Protein AF-A0A060Z1J8-F1 (afdb_monomer_lite)

Radius of gyration: 33.24 Å; chains: 1; bounding box: 75×42×92 Å

Foldseek 3Di:
DQLVVQLVVLCVVCVFFVLLSCLQQVDPDDCDRVLNVLQVVLVVVLVVVLVVVVVVLVVPDCPDPQLVVLCVVCVVVLVVQVVVPDPDDDPPPDPPPVPPPPCSCVDPSCVVVSVVSSVVVVVVVCVPPSVVSCCVRNPVVSVVVSVVVSVVVVVVDPPCNRRDTDPVVVVVVVVVVVVVVVVVVVVVVVVVD

Sequence (193 aa):
MVQAEFRNVCEACFKSYPQLRSMALSHNKIPQSKIDEIQTKQETKVEKRIKEYINMERLVYTQDSIFIKGLKDHKAQFKEAIEEERFYDPEEIEDITATFNSTTFDSRKLTPDKLGVYYEIVYQRLADYVPMLILQFMLKESAKMLCIQIMDERDGADVVKLLSEDSMEGRRRAGLHQRLDRLKKAQEKLSEF

InterPro domains:
  IPR000375 Dynamin stalk domain [PF01031] (2-73)
  IPR003130 Dynamin GTPase effector [PF02212] (115-193)
  IPR003130 Dynamin GTPase effector [SM00302] (102-193)
  IPR020850 GTPase effector domain [PS51388] (108-193)

Structure (mmCIF, N/CA/C/O backbone):
data_AF-A0A060Z1J8-F1
#
_entry.id   AF-A0A060Z1J8-F1
#
loop_
_atom_site.group_PDB
_atom_site.id
_atom_site.type_symbol
_atom_site.label_atom_id
_atom_site.label_alt_id
_atom_site.label_comp_id
_atom_site.label_asym_id
_atom_site.label_entity_id
_atom_site.label_seq_id
_atom_site.pdbx_PDB_ins_code
_atom_site.Cartn_x
_atom_site.Cartn_y
_atom_site.Cartn_z
_atom_site.occupancy
_atom_site.B_iso_or_equiv
_atom_site.auth_seq_id
_atom_site.auth_comp_id
_atom_site.auth_asym_id
_atom_site.auth_atom_id
_atom_site.pdbx_PDB_model_num
ATOM 1 N N . MET A 1 1 ? 7.267 3.147 7.280 1.00 66.88 1 MET A N 1
ATOM 2 C CA . MET A 1 1 ? 6.240 4.215 7.197 1.00 66.88 1 MET A CA 1
ATOM 3 C C . MET A 1 1 ? 4.823 3.646 7.214 1.00 66.88 1 MET A C 1
ATOM 5 O O . MET A 1 1 ? 4.151 3.851 8.208 1.00 66.88 1 MET A O 1
ATOM 9 N N . VAL A 1 2 ? 4.378 2.871 6.214 1.00 81.06 2 VAL A N 1
ATOM 10 C CA . VAL A 1 2 ? 2.974 2.384 6.141 1.00 81.06 2 VAL A CA 1
ATOM 11 C C . VAL A 1 2 ? 2.577 1.465 7.305 1.00 81.06 2 VAL A C 1
ATOM 13 O O . VAL A 1 2 ? 1.514 1.626 7.894 1.00 81.06 2 VAL A O 1
ATOM 16 N N . GLN A 1 3 ? 3.455 0.540 7.691 1.00 82.81 3 GLN A N 1
ATOM 17 C CA . GLN A 1 3 ? 3.237 -0.362 8.828 1.00 82.81 3 GLN A CA 1
ATOM 18 C C . GLN A 1 3 ? 3.039 0.391 10.156 1.00 82.81 3 GLN A C 1
ATOM 20 O O . GLN A 1 3 ? 2.194 0.010 10.961 1.00 82.81 3 GLN A O 1
ATOM 25 N N . ALA A 1 4 ? 3.801 1.468 10.376 1.00 85.81 4 ALA A N 1
ATOM 26 C CA . ALA A 1 4 ? 3.673 2.303 11.568 1.00 85.81 4 ALA A CA 1
ATOM 27 C C . ALA A 1 4 ? 2.327 3.037 11.575 1.00 85.81 4 ALA A C 1
ATOM 29 O O . ALA A 1 4 ? 1.644 3.028 12.591 1.00 85.81 4 ALA A O 1
ATOM 30 N N . GLU A 1 5 ? 1.893 3.571 10.430 1.00 88.25 5 GLU A N 1
ATOM 31 C CA . GLU A 1 5 ? 0.575 4.206 10.319 1.00 88.25 5 GLU A CA 1
ATOM 32 C C . GLU A 1 5 ? -0.569 3.225 10.577 1.00 88.25 5 GLU A C 1
ATOM 34 O O . GLU A 1 5 ? -1.512 3.546 11.296 1.00 88.25 5 GLU A O 1
ATOM 39 N N . PHE A 1 6 ? -0.479 1.995 10.068 1.00 86.00 6 PHE A N 1
ATOM 40 C CA . PHE A 1 6 ? -1.496 0.979 10.349 1.00 86.00 6 PHE A CA 1
ATOM 41 C C . PHE A 1 6 ? -1.557 0.640 11.840 1.00 86.00 6 PHE A C 1
ATOM 43 O O . PHE A 1 6 ? -2.651 0.504 12.388 1.00 86.00 6 PHE A O 1
ATOM 50 N N . ARG A 1 7 ? -0.402 0.564 12.513 1.00 86.69 7 ARG A N 1
ATOM 51 C CA . ARG A 1 7 ? -0.338 0.383 13.969 1.00 86.69 7 ARG A CA 1
ATOM 52 C C . ARG A 1 7 ? -0.955 1.570 14.706 1.00 86.69 7 ARG A C 1
ATOM 54 O O . ARG A 1 7 ? -1.831 1.348 15.534 1.00 86.69 7 ARG A O 1
ATOM 61 N N . ASN A 1 8 ? -0.589 2.800 14.346 1.00 88.56 8 ASN A N 1
ATOM 62 C CA . ASN A 1 8 ? -1.124 4.024 14.949 1.00 88.56 8 ASN A CA 1
ATOM 63 C C . ASN A 1 8 ? -2.655 4.088 14.843 1.00 88.56 8 ASN A C 1
ATOM 65 O O . ASN A 1 8 ? -3.341 4.362 15.828 1.00 88.56 8 ASN A O 1
ATOM 69 N N . VAL A 1 9 ? -3.204 3.792 13.660 1.00 87.38 9 VAL A N 1
ATOM 70 C CA . VAL A 1 9 ? -4.656 3.765 13.436 1.00 87.38 9 VAL A CA 1
ATOM 71 C C . VAL A 1 9 ? -5.314 2.681 14.289 1.00 87.38 9 VAL A C 1
ATOM 73 O O . VAL A 1 9 ? -6.306 2.954 14.960 1.00 87.38 9 VAL A O 1
ATOM 76 N N . CYS A 1 10 ? -4.748 1.473 14.336 1.00 82.62 10 CYS A N 1
ATOM 77 C CA . CYS A 1 10 ? -5.281 0.395 15.171 1.00 82.62 10 CYS A CA 1
ATOM 78 C C . CYS A 1 10 ? -5.246 0.746 16.669 1.00 82.62 10 CYS A C 1
ATOM 80 O O . CYS A 1 10 ? -6.209 0.481 17.390 1.00 82.62 10 CYS A O 1
ATOM 82 N N . GLU A 1 11 ? -4.170 1.371 17.147 1.00 84.81 11 GLU A N 1
ATOM 83 C CA . GLU A 1 11 ? -4.046 1.826 18.535 1.00 84.81 11 GLU A CA 1
ATOM 84 C C . GLU A 1 11 ? -5.075 2.903 18.885 1.00 84.81 11 GLU A C 1
ATOM 86 O O . GLU A 1 11 ? -5.690 2.842 19.953 1.00 84.81 11 GLU A O 1
ATOM 91 N N . ALA A 1 12 ? -5.301 3.856 17.979 1.00 87.25 12 ALA A N 1
ATOM 92 C CA . ALA A 1 12 ? -6.293 4.908 18.155 1.00 87.25 12 ALA A CA 1
ATOM 93 C C . ALA A 1 12 ? -7.727 4.352 18.145 1.00 87.25 12 ALA A C 1
ATOM 95 O O . ALA A 1 12 ? -8.523 4.690 19.024 1.00 87.25 12 ALA A O 1
ATOM 96 N N . CYS A 1 13 ? -8.053 3.471 17.193 1.00 84.50 13 CYS A N 1
ATOM 97 C CA . CYS A 1 13 ? -9.392 2.898 17.042 1.00 84.50 13 CYS A CA 1
ATOM 98 C C . CYS A 1 13 ? -9.772 1.957 18.192 1.00 84.50 13 CYS A C 1
ATOM 100 O O . CYS A 1 13 ? -10.922 1.957 18.630 1.00 84.50 13 CYS A O 1
ATOM 102 N N . PHE A 1 14 ? -8.822 1.174 18.710 1.00 84.50 14 PHE A N 1
ATOM 103 C CA . PHE A 1 14 ? -9.089 0.151 19.728 1.00 84.50 14 PHE A CA 1
ATOM 104 C C . PHE A 1 14 ? -8.574 0.524 21.122 1.00 84.50 14 PHE A C 1
ATOM 106 O O . PHE A 1 14 ? -8.401 -0.344 21.977 1.00 84.50 14 PHE A O 1
ATOM 113 N N . LYS A 1 15 ? -8.365 1.820 21.393 1.00 84.38 15 LYS A N 1
ATOM 114 C CA . LYS A 1 15 ? -7.849 2.316 22.679 1.00 84.38 15 LYS A CA 1
ATOM 115 C C . LYS A 1 15 ? -8.630 1.791 23.891 1.00 84.38 15 LYS A C 1
ATOM 117 O O . LYS A 1 15 ? -8.018 1.420 24.888 1.00 84.38 15 LYS A O 1
ATOM 122 N N . SER A 1 16 ? -9.958 1.756 23.797 1.00 85.44 16 SER A N 1
ATOM 123 C CA . SER A 1 16 ? -10.851 1.346 24.890 1.00 85.44 16 SER A CA 1
ATOM 124 C C . SER A 1 16 ? -11.030 -0.168 25.019 1.00 85.44 16 SER A C 1
ATOM 126 O O . SER A 1 16 ? -11.503 -0.617 26.059 1.00 85.44 16 SER A O 1
ATOM 128 N N . TYR A 1 17 ? -10.650 -0.945 23.999 1.00 86.12 17 TYR A N 1
ATOM 129 C CA . TYR A 1 17 ? -10.925 -2.382 23.894 1.00 86.12 17 TYR A CA 1
ATOM 130 C C . TYR A 1 17 ? -9.614 -3.174 23.792 1.00 86.12 17 TYR A C 1
ATOM 132 O O . TYR A 1 17 ? -9.155 -3.487 22.690 1.00 86.12 17 TYR A O 1
ATOM 140 N N . PRO A 1 18 ? -8.977 -3.512 24.928 1.00 82.88 18 PRO A N 1
ATOM 141 C CA . PRO A 1 18 ? -7.652 -4.128 24.941 1.00 82.88 18 PRO A CA 1
ATOM 142 C C . PRO A 1 18 ? -7.591 -5.494 24.245 1.00 82.88 18 PRO A C 1
ATOM 144 O O . PRO A 1 18 ? -6.559 -5.812 23.659 1.00 82.88 18 PRO A O 1
ATOM 147 N N . GLN A 1 19 ? -8.670 -6.285 24.279 1.00 80.81 19 GLN A N 1
ATOM 148 C CA . GLN A 1 19 ? -8.726 -7.602 23.626 1.00 80.81 19 GLN A CA 1
ATOM 149 C C . GLN A 1 19 ? -8.843 -7.484 22.100 1.00 80.81 19 GLN A C 1
ATOM 151 O O . GLN A 1 19 ? -8.168 -8.190 21.359 1.00 80.81 19 GLN A O 1
ATOM 156 N N . LEU A 1 20 ? -9.642 -6.534 21.612 1.00 80.31 20 LEU A N 1
ATOM 157 C CA . LEU A 1 20 ? -9.724 -6.231 20.183 1.00 80.31 20 LEU A CA 1
ATOM 158 C C . LEU A 1 20 ? -8.409 -5.638 19.661 1.00 80.31 20 LEU A C 1
ATOM 160 O O . LEU A 1 20 ? -7.937 -5.980 18.578 1.00 80.31 20 LEU A O 1
ATOM 164 N N . ARG A 1 21 ? -7.764 -4.805 20.483 1.00 81.38 21 ARG A N 1
ATOM 165 C CA . ARG A 1 21 ? -6.436 -4.270 20.199 1.00 81.38 21 ARG A CA 1
ATOM 166 C C . ARG A 1 21 ? -5.375 -5.368 20.140 1.00 81.38 21 ARG A C 1
ATOM 168 O O . ARG A 1 21 ? -4.544 -5.341 19.242 1.00 81.38 21 ARG A O 1
ATOM 175 N N . SER A 1 22 ? -5.370 -6.319 21.075 1.00 77.25 22 SER A N 1
ATOM 176 C CA . SER A 1 22 ? -4.390 -7.412 21.083 1.00 77.25 22 SER A CA 1
ATOM 177 C C . SER A 1 22 ? -4.583 -8.369 19.907 1.00 77.25 22 SER A C 1
ATOM 179 O O . SER A 1 22 ? -3.587 -8.829 19.357 1.00 77.25 22 SER A O 1
ATOM 181 N N . MET A 1 23 ? -5.826 -8.597 19.480 1.00 75.81 23 MET A N 1
ATOM 182 C CA . MET A 1 23 ? -6.152 -9.340 18.262 1.00 75.81 23 MET A CA 1
ATOM 183 C C . MET A 1 23 ? -5.581 -8.650 17.012 1.00 75.81 23 MET A C 1
ATOM 185 O O . MET A 1 23 ? -4.906 -9.282 16.206 1.00 75.81 23 MET A O 1
ATOM 189 N N . ALA A 1 24 ? -5.759 -7.331 16.891 1.00 70.75 24 ALA A N 1
ATOM 190 C CA . ALA A 1 24 ? -5.252 -6.569 15.748 1.00 70.75 24 ALA A CA 1
ATOM 191 C C . ALA A 1 24 ? -3.722 -6.349 15.763 1.00 70.75 24 ALA A C 1
ATOM 193 O O . ALA A 1 24 ? -3.097 -6.304 14.703 1.00 70.75 24 ALA A O 1
ATOM 194 N N . LEU A 1 25 ? -3.108 -6.185 16.943 1.00 70.38 25 LEU A N 1
ATOM 195 C CA . LEU A 1 25 ? -1.709 -5.748 17.085 1.00 70.38 25 LEU A CA 1
ATOM 196 C C . LEU A 1 25 ? -0.723 -6.839 17.533 1.00 70.38 25 LEU A C 1
ATOM 198 O O . LEU A 1 25 ? 0.477 -6.585 17.478 1.00 70.38 25 LEU A O 1
ATOM 202 N N . SER A 1 26 ? -1.203 -8.003 17.994 1.00 58.53 26 SER A N 1
ATOM 203 C CA . SER A 1 26 ? -0.445 -9.087 18.652 1.00 58.53 26 SER A CA 1
ATOM 204 C C . SER A 1 26 ? 0.672 -8.571 19.581 1.00 58.53 26 SER A C 1
ATOM 206 O O . SER A 1 26 ? 1.816 -8.357 19.179 1.00 58.53 26 SER A O 1
ATOM 208 N N . HIS A 1 27 ? 0.347 -8.327 20.849 1.00 44.28 27 HIS A N 1
ATOM 209 C CA . HIS A 1 27 ? 1.268 -7.709 21.808 1.00 44.28 27 HIS A CA 1
ATOM 210 C C . HIS A 1 27 ? 2.631 -8.441 21.922 1.00 44.28 27 HIS A C 1
ATOM 212 O O . HIS A 1 27 ? 2.692 -9.604 22.307 1.00 44.28 27 HIS A O 1
ATOM 218 N N . ASN A 1 28 ? 3.714 -7.699 21.650 1.00 43.69 28 ASN A N 1
ATOM 219 C CA . ASN A 1 28 ? 5.078 -7.816 22.194 1.00 43.69 28 ASN A CA 1
ATOM 220 C C . ASN A 1 28 ? 5.619 -9.230 22.494 1.00 43.69 28 ASN A C 1
ATOM 222 O O . ASN A 1 28 ? 5.690 -9.607 23.661 1.00 43.69 28 ASN A O 1
ATOM 226 N N . LYS A 1 29 ? 6.079 -9.947 21.455 1.00 41.12 29 LYS A N 1
ATOM 227 C CA . LYS A 1 29 ? 7.252 -10.874 21.433 1.00 41.12 29 LYS A CA 1
ATOM 228 C C . LYS A 1 29 ? 7.201 -11.934 20.325 1.00 41.12 29 LYS A C 1
ATOM 230 O O . LYS A 1 29 ? 8.101 -12.766 20.263 1.00 41.12 29 LYS A O 1
ATOM 235 N N . ILE A 1 30 ? 6.204 -11.915 19.443 1.00 40.00 30 ILE A N 1
ATOM 236 C CA . ILE A 1 30 ? 6.115 -12.872 18.334 1.00 40.00 30 ILE A CA 1
ATOM 237 C C . ILE A 1 30 ? 6.267 -12.106 17.012 1.00 40.00 30 ILE A C 1
ATOM 239 O O . ILE A 1 30 ? 5.593 -11.091 16.840 1.00 40.00 30 ILE A O 1
ATOM 243 N N . PRO A 1 31 ? 7.124 -12.555 16.078 1.00 41.59 31 PRO A N 1
ATOM 244 C CA . PRO A 1 31 ? 7.358 -11.907 14.779 1.00 41.59 31 PRO A CA 1
ATOM 245 C C . PRO A 1 31 ? 6.174 -12.025 13.788 1.00 41.59 31 PRO A C 1
ATOM 247 O O . PRO A 1 31 ? 6.381 -12.055 12.581 1.00 41.59 31 PRO A O 1
ATOM 250 N N . GLN A 1 32 ? 4.933 -12.138 14.272 1.00 52.25 32 GLN A N 1
ATOM 251 C CA . GLN A 1 32 ? 3.746 -12.500 13.484 1.00 52.25 32 GLN A CA 1
ATOM 252 C C . GLN A 1 32 ? 2.529 -11.647 13.873 1.00 52.25 32 GLN A C 1
ATOM 254 O O . GLN A 1 32 ? 1.450 -12.180 14.126 1.00 52.25 32 GLN A O 1
ATOM 259 N N . SER A 1 33 ? 2.670 -10.318 13.939 1.00 67.31 33 SER A N 1
ATOM 260 C CA . SER A 1 33 ? 1.456 -9.497 13.872 1.00 67.31 33 SER A CA 1
ATOM 261 C C . SER A 1 33 ? 0.888 -9.596 12.456 1.00 67.31 33 SER A C 1
ATOM 263 O O . SER A 1 33 ? 1.645 -9.648 11.485 1.00 67.31 33 SER A O 1
ATOM 265 N N . LYS A 1 34 ? -0.439 -9.622 12.307 1.00 76.44 34 LYS A N 1
ATOM 266 C CA . LYS A 1 34 ? -1.089 -9.706 10.986 1.00 76.44 34 LYS A CA 1
ATOM 267 C C . LYS A 1 34 ? -0.653 -8.595 10.044 1.00 76.44 34 LYS A C 1
ATOM 269 O O . LYS A 1 34 ? -0.495 -8.811 8.846 1.00 76.44 34 LYS A O 1
ATOM 274 N N . ILE A 1 35 ? -0.437 -7.407 10.608 1.00 83.75 35 ILE A N 1
ATOM 275 C CA . ILE A 1 35 ? 0.095 -6.257 9.884 1.00 83.75 35 ILE A CA 1
ATOM 276 C C . ILE A 1 35 ? 1.467 -6.611 9.301 1.00 83.75 35 ILE A C 1
ATOM 278 O O . ILE A 1 35 ? 1.692 -6.360 8.122 1.00 83.75 35 ILE A O 1
ATOM 282 N N . ASP A 1 36 ? 2.352 -7.233 10.081 1.00 84.75 36 ASP A N 1
ATOM 283 C CA . ASP A 1 36 ? 3.686 -7.631 9.615 1.00 84.75 36 ASP A CA 1
ATOM 284 C C . ASP A 1 36 ? 3.600 -8.743 8.571 1.00 84.75 36 ASP A C 1
ATOM 286 O O . ASP A 1 36 ? 4.241 -8.652 7.532 1.00 84.75 36 ASP A O 1
ATOM 290 N N . GLU A 1 37 ? 2.754 -9.752 8.792 1.00 86.94 37 GLU A N 1
ATOM 291 C CA . GLU A 1 37 ? 2.574 -10.854 7.845 1.00 86.94 37 GLU A CA 1
ATOM 292 C C . GLU A 1 37 ? 2.057 -10.357 6.486 1.00 86.94 37 GLU A C 1
ATOM 294 O O . GLU A 1 37 ? 2.586 -10.735 5.436 1.00 86.94 37 GLU A O 1
ATOM 299 N N . ILE A 1 38 ? 1.038 -9.491 6.494 1.00 88.94 38 ILE A N 1
ATOM 300 C CA . ILE A 1 38 ? 0.505 -8.872 5.278 1.00 88.94 38 ILE A CA 1
ATOM 301 C C . ILE A 1 38 ? 1.590 -8.039 4.599 1.00 88.94 38 ILE A C 1
ATOM 303 O O . ILE A 1 38 ? 1.781 -8.181 3.391 1.00 88.94 38 ILE A O 1
ATOM 307 N N . GLN A 1 39 ? 2.302 -7.195 5.351 1.00 89.00 39 GLN A N 1
ATOM 308 C CA . GLN A 1 39 ? 3.332 -6.323 4.788 1.00 89.00 39 GLN A CA 1
ATOM 309 C C . GLN A 1 39 ? 4.469 -7.142 4.173 1.00 89.00 39 GLN A C 1
ATOM 311 O O . GLN A 1 39 ? 4.740 -6.970 2.991 1.00 89.00 39 GLN A O 1
ATOM 316 N N . THR A 1 40 ? 5.036 -8.125 4.875 1.00 90.88 40 THR A N 1
ATOM 317 C CA . THR A 1 40 ? 6.099 -8.990 4.332 1.00 90.88 40 THR A CA 1
ATOM 318 C C . THR A 1 40 ? 5.647 -9.752 3.079 1.00 90.88 40 THR A C 1
ATOM 320 O O . THR A 1 40 ? 6.401 -9.872 2.105 1.00 90.88 40 THR A O 1
ATOM 323 N N . LYS A 1 41 ? 4.396 -10.237 3.043 1.00 92.38 41 LYS A N 1
ATOM 324 C CA . LYS A 1 41 ? 3.825 -10.872 1.842 1.00 92.38 41 LYS A CA 1
ATOM 325 C C . LYS A 1 41 ? 3.715 -9.892 0.671 1.00 92.38 41 LYS A C 1
ATOM 327 O O . LYS A 1 41 ? 4.031 -10.268 -0.461 1.00 92.38 41 LYS A O 1
ATOM 332 N N . GLN A 1 42 ? 3.274 -8.657 0.917 1.00 94.19 42 GLN A N 1
ATOM 333 C CA . GLN A 1 42 ? 3.181 -7.638 -0.130 1.00 94.19 42 GLN A CA 1
ATOM 334 C C . GLN A 1 42 ? 4.552 -7.150 -0.589 1.00 94.19 42 GLN A C 1
ATO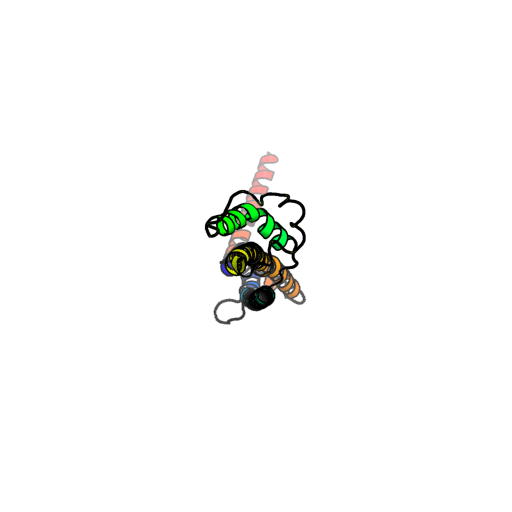M 336 O O . GLN A 1 42 ? 4.751 -7.033 -1.793 1.00 94.19 42 GLN A O 1
ATOM 341 N N . GLU A 1 43 ? 5.517 -6.970 0.310 1.00 93.62 43 GLU A N 1
ATOM 342 C CA . GLU A 1 43 ? 6.898 -6.600 -0.024 1.00 93.62 43 GLU A CA 1
ATOM 343 C C . GLU A 1 43 ? 7.516 -7.615 -0.982 1.00 93.62 43 GLU A C 1
ATOM 345 O O . GLU A 1 43 ? 7.959 -7.251 -2.069 1.00 93.62 43 GLU A O 1
ATOM 350 N N . THR A 1 44 ? 7.428 -8.903 -0.642 1.00 95.38 44 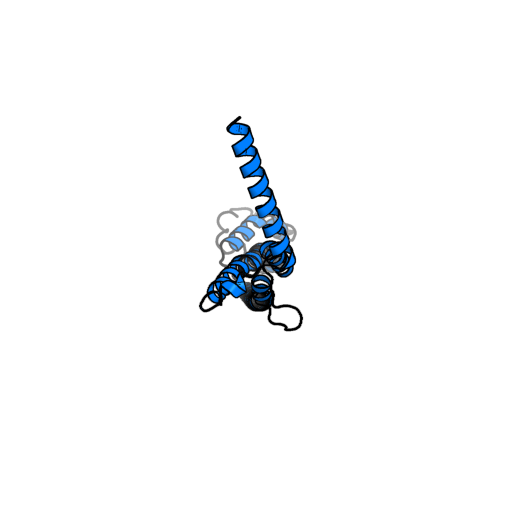THR A N 1
ATOM 351 C CA . THR A 1 44 ? 7.937 -9.993 -1.489 1.00 95.38 44 THR A CA 1
ATOM 352 C C . THR A 1 44 ? 7.268 -9.989 -2.871 1.00 95.38 44 THR A C 1
ATOM 354 O O . THR A 1 44 ? 7.908 -10.198 -3.905 1.00 95.38 44 THR A O 1
ATOM 357 N N . LYS A 1 45 ? 5.956 -9.727 -2.911 1.00 95.44 45 LYS A N 1
ATOM 358 C CA . LYS A 1 45 ? 5.156 -9.664 -4.142 1.00 95.44 45 LYS A CA 1
ATOM 359 C C . LYS A 1 45 ? 5.523 -8.452 -5.008 1.00 95.44 45 LYS A C 1
ATOM 361 O O . LYS A 1 45 ? 5.577 -8.581 -6.234 1.00 95.44 45 LYS A O 1
ATOM 366 N N . VAL A 1 46 ? 5.755 -7.296 -4.390 1.00 96.38 46 VAL A N 1
ATOM 367 C CA . VAL A 1 46 ? 6.173 -6.047 -5.042 1.00 96.38 46 VAL A CA 1
ATOM 368 C C . VAL A 1 46 ? 7.580 -6.188 -5.599 1.00 96.38 46 VAL A C 1
ATOM 370 O O . VAL A 1 46 ? 7.795 -5.928 -6.779 1.00 96.38 46 VAL A O 1
ATOM 373 N N . GLU A 1 47 ? 8.513 -6.680 -4.788 1.00 96.25 47 GLU A N 1
ATOM 374 C CA . GLU A 1 47 ? 9.900 -6.900 -5.183 1.00 96.25 47 GLU A CA 1
ATOM 375 C C . GLU A 1 47 ? 9.990 -7.835 -6.394 1.00 96.25 47 GLU A C 1
ATOM 377 O O . GLU A 1 47 ? 10.672 -7.524 -7.373 1.00 96.25 47 GLU A O 1
ATOM 382 N N . LYS A 1 48 ? 9.245 -8.949 -6.371 1.00 97.12 48 LYS A N 1
ATOM 383 C CA . LYS A 1 48 ? 9.169 -9.874 -7.506 1.00 97.12 48 LYS A CA 1
ATOM 384 C C . LYS A 1 48 ? 8.682 -9.172 -8.778 1.00 97.12 48 LYS A C 1
ATOM 386 O O . LYS A 1 48 ? 9.334 -9.295 -9.811 1.00 97.12 48 LYS A O 1
ATOM 391 N N . ARG A 1 49 ? 7.595 -8.396 -8.703 1.00 96.25 49 ARG A N 1
ATOM 392 C CA . ARG A 1 49 ? 7.051 -7.676 -9.869 1.00 96.25 49 ARG A CA 1
ATOM 393 C C . ARG A 1 49 ? 7.985 -6.597 -10.405 1.00 96.25 49 ARG A C 1
ATOM 395 O O . ARG A 1 49 ? 8.047 -6.415 -11.616 1.00 96.25 49 ARG A O 1
ATOM 402 N N . ILE A 1 50 ? 8.700 -5.886 -9.534 1.00 96.56 50 ILE A N 1
ATOM 403 C CA . ILE A 1 50 ? 9.690 -4.886 -9.956 1.00 96.56 50 ILE A CA 1
ATOM 404 C C . ILE A 1 50 ? 10.835 -5.575 -10.703 1.00 96.56 50 ILE A C 1
ATOM 406 O O . ILE A 1 50 ? 11.198 -5.141 -11.793 1.00 96.56 50 ILE A O 1
ATOM 410 N N . LYS A 1 51 ? 11.363 -6.684 -10.169 1.00 96.25 51 LYS A N 1
ATOM 411 C CA . LYS A 1 51 ? 12.417 -7.466 -10.836 1.00 96.25 51 LYS A CA 1
ATOM 412 C C . LYS A 1 51 ? 11.957 -8.006 -12.189 1.00 96.25 51 LYS A C 1
ATOM 414 O O . LYS A 1 51 ? 12.692 -7.901 -13.165 1.00 96.25 51 LYS A O 1
ATOM 419 N N . GLU A 1 52 ? 10.747 -8.556 -12.259 1.00 95.81 52 GLU A N 1
ATOM 420 C CA . GLU A 1 52 ? 10.146 -9.022 -13.513 1.00 95.81 52 GLU A CA 1
ATOM 421 C C . GLU A 1 52 ? 10.012 -7.882 -14.527 1.00 95.81 52 GLU A C 1
ATOM 423 O O . GLU A 1 52 ? 10.425 -8.042 -15.671 1.00 95.81 52 GLU A O 1
ATOM 428 N N . TYR A 1 53 ? 9.519 -6.715 -14.104 1.00 93.94 53 TYR A N 1
ATOM 429 C CA . TYR A 1 53 ? 9.372 -5.551 -14.976 1.00 93.94 53 TYR A CA 1
ATOM 430 C C . TYR A 1 53 ? 10.714 -5.048 -15.518 1.00 93.94 53 TYR A C 1
ATOM 432 O O . TYR A 1 53 ? 10.862 -4.862 -16.722 1.00 93.94 53 TYR A O 1
ATOM 440 N N . ILE A 1 54 ? 11.730 -4.925 -14.659 1.00 92.81 54 ILE A N 1
ATOM 441 C CA . ILE A 1 54 ? 13.088 -4.550 -15.081 1.00 92.81 54 ILE A CA 1
ATOM 442 C C . ILE A 1 54 ? 13.665 -5.584 -16.057 1.00 92.81 54 ILE A C 1
ATOM 444 O O . ILE A 1 54 ? 14.304 -5.218 -17.041 1.00 92.81 54 ILE A O 1
ATOM 448 N N . ASN A 1 55 ? 13.433 -6.878 -15.822 1.00 93.62 55 ASN A N 1
ATOM 449 C CA . ASN A 1 55 ? 13.870 -7.926 -16.744 1.00 93.62 55 ASN A CA 1
ATOM 450 C C . ASN A 1 55 ? 13.165 -7.836 -18.104 1.00 93.62 55 ASN A C 1
ATOM 452 O O . ASN A 1 55 ? 13.797 -8.118 -19.119 1.00 93.62 55 ASN A O 1
ATOM 456 N N . MET A 1 56 ? 11.897 -7.416 -18.143 1.00 91.38 56 MET A N 1
ATOM 457 C CA . MET A 1 56 ? 11.186 -7.171 -19.401 1.00 91.38 56 MET A CA 1
ATOM 458 C C . MET A 1 56 ? 11.755 -5.960 -20.153 1.00 91.38 56 MET A C 1
ATOM 460 O O . MET A 1 56 ? 11.992 -6.065 -21.352 1.00 91.38 56 MET A O 1
ATOM 464 N N . GLU A 1 57 ? 12.073 -4.855 -19.469 1.00 88.75 57 GLU A N 1
ATOM 465 C CA . GLU A 1 57 ? 12.687 -3.668 -20.102 1.00 88.75 57 GLU A CA 1
ATOM 466 C C . GLU A 1 57 ? 14.089 -3.954 -20.681 1.00 88.75 57 GLU A C 1
ATOM 468 O O . GLU A 1 57 ? 14.549 -3.276 -21.602 1.00 88.75 57 GLU A O 1
ATOM 473 N N . ARG A 1 58 ? 14.774 -4.999 -20.194 1.00 86.69 58 ARG A N 1
ATOM 474 C CA . ARG A 1 58 ? 16.061 -5.464 -20.746 1.00 86.69 58 ARG A CA 1
ATOM 475 C C . ARG A 1 58 ? 15.946 -6.178 -22.090 1.00 86.69 58 ARG A C 1
ATOM 477 O O . ARG A 1 58 ? 16.963 -6.323 -22.760 1.00 86.69 58 ARG A O 1
ATOM 484 N N . LEU A 1 59 ? 14.754 -6.624 -22.492 1.00 86.81 59 LEU A N 1
ATOM 485 C CA . LEU A 1 59 ? 14.552 -7.262 -23.798 1.00 86.81 59 LEU A CA 1
ATOM 486 C C . LEU A 1 59 ? 14.640 -6.268 -24.966 1.00 86.81 59 LEU A C 1
ATOM 488 O O . LEU A 1 59 ? 14.678 -6.709 -26.108 1.00 86.81 59 LEU A O 1
ATOM 492 N N . VAL A 1 60 ? 14.709 -4.961 -24.678 1.00 78.25 60 VAL A N 1
ATOM 493 C CA . VAL A 1 60 ? 14.824 -3.859 -25.644 1.00 78.25 60 VAL A CA 1
ATOM 494 C C . VAL A 1 60 ? 13.780 -3.952 -26.752 1.00 78.25 60 VAL A C 1
ATOM 496 O O . VAL A 1 60 ? 14.013 -4.490 -27.833 1.00 78.25 60 VAL A O 1
ATOM 499 N N . TYR A 1 61 ? 12.606 -3.383 -26.486 1.00 79.44 61 TYR A N 1
ATOM 500 C CA . TYR A 1 61 ? 11.514 -3.352 -27.452 1.00 79.44 61 TYR A CA 1
ATOM 501 C C . TYR A 1 61 ? 11.448 -1.994 -28.162 1.00 79.44 61 TYR A C 1
ATOM 503 O O . TYR A 1 61 ? 11.004 -1.001 -27.600 1.00 79.44 61 TYR A O 1
ATOM 511 N N . THR A 1 62 ? 11.893 -1.949 -29.418 1.00 72.31 62 THR A N 1
ATOM 512 C CA . THR A 1 62 ? 12.000 -0.713 -30.221 1.00 72.31 62 THR A CA 1
ATOM 513 C C . THR A 1 62 ? 10.798 -0.454 -31.128 1.00 72.31 62 THR A C 1
ATOM 515 O O . THR A 1 62 ? 10.755 0.550 -31.834 1.00 72.31 62 THR A O 1
ATOM 518 N N . GLN A 1 63 ? 9.812 -1.350 -31.133 1.00 74.38 63 GLN A N 1
ATOM 519 C CA . GLN A 1 63 ? 8.603 -1.211 -31.950 1.00 74.38 63 GLN A CA 1
ATOM 520 C C . GLN A 1 63 ? 7.479 -0.467 -31.222 1.00 74.38 63 GLN A C 1
ATOM 522 O O . GLN A 1 63 ? 6.388 -0.317 -31.773 1.00 74.38 63 GLN A O 1
ATOM 527 N N . ASP A 1 64 ? 7.696 -0.018 -29.982 1.00 82.56 64 ASP A N 1
ATOM 528 C CA . ASP A 1 64 ? 6.655 0.717 -29.279 1.00 82.56 64 ASP A CA 1
ATOM 529 C C . ASP A 1 64 ? 6.484 2.144 -29.821 1.00 82.56 64 ASP A C 1
ATOM 531 O O . ASP A 1 64 ? 7.416 2.820 -30.266 1.00 82.56 64 ASP A O 1
ATOM 535 N N . SER A 1 65 ? 5.239 2.613 -29.781 1.00 84.56 65 SER A N 1
ATOM 536 C CA . SER A 1 65 ? 4.868 3.932 -30.287 1.00 84.56 65 SER A CA 1
ATOM 537 C C . SER A 1 65 ? 5.512 5.078 -29.505 1.00 84.56 65 SER A C 1
ATOM 539 O O . SER A 1 65 ? 5.612 6.183 -30.033 1.00 84.56 65 SER A O 1
ATOM 541 N N . ILE A 1 66 ? 5.929 4.837 -28.258 1.00 85.81 66 ILE A N 1
ATOM 542 C CA . ILE A 1 66 ? 6.532 5.842 -27.374 1.00 85.81 66 ILE A CA 1
ATOM 543 C C . ILE A 1 66 ? 7.973 6.109 -27.814 1.00 85.81 66 ILE A C 1
ATOM 545 O O . ILE A 1 66 ? 8.367 7.260 -27.941 1.00 85.81 66 ILE A O 1
ATOM 549 N N . PHE A 1 67 ? 8.723 5.063 -28.134 1.00 84.12 67 PHE A N 1
ATOM 550 C CA . PHE A 1 67 ? 10.069 5.098 -28.672 1.00 84.12 67 PHE A CA 1
ATOM 551 C C . PHE A 1 67 ? 10.078 5.691 -30.071 1.00 84.12 67 PHE A C 1
ATOM 553 O O . PHE A 1 67 ? 10.853 6.602 -30.338 1.00 84.12 67 PHE A O 1
ATOM 560 N N . ILE A 1 68 ? 9.152 5.278 -30.944 1.00 83.06 68 ILE A N 1
ATOM 561 C CA . ILE A 1 68 ? 9.012 5.886 -32.276 1.00 83.06 68 ILE A CA 1
ATOM 562 C C . ILE A 1 68 ? 8.714 7.386 -32.163 1.00 83.06 68 ILE A C 1
ATOM 564 O O . ILE A 1 68 ? 9.238 8.182 -32.943 1.00 83.06 68 ILE A O 1
ATOM 568 N N . LYS A 1 69 ? 7.875 7.787 -31.202 1.00 86.19 69 LYS A N 1
ATOM 569 C CA . LYS A 1 69 ? 7.606 9.199 -30.930 1.00 86.19 69 LYS A CA 1
ATOM 570 C C . LYS A 1 69 ? 8.847 9.911 -30.382 1.00 86.19 69 LYS A C 1
ATOM 572 O O . LYS A 1 69 ? 9.213 10.936 -30.939 1.00 86.19 69 LYS A O 1
ATOM 577 N N . GLY A 1 70 ? 9.544 9.340 -29.400 1.00 84.56 70 GLY A N 1
ATOM 578 C CA . GLY A 1 70 ? 10.789 9.894 -28.860 1.00 84.56 70 GLY A CA 1
ATOM 579 C C . GLY A 1 70 ? 11.853 10.098 -29.941 1.00 84.56 70 GLY A C 1
ATOM 580 O O . GLY A 1 70 ? 12.471 11.153 -30.020 1.00 84.56 70 GLY A O 1
ATOM 581 N N . LEU A 1 71 ? 11.990 9.151 -30.874 1.00 82.31 71 LEU A N 1
ATOM 582 C CA . LEU A 1 71 ? 12.888 9.310 -32.019 1.00 82.31 71 LEU A CA 1
ATOM 583 C C . LEU A 1 71 ? 12.494 10.476 -32.940 1.00 82.31 71 LEU A C 1
ATOM 585 O O . LEU A 1 71 ? 13.360 11.128 -33.522 1.00 82.31 71 LEU A O 1
ATOM 589 N N . LYS A 1 72 ? 11.194 10.750 -33.096 1.00 81.38 72 LYS A N 1
ATOM 590 C CA . LYS A 1 72 ? 10.709 11.909 -33.862 1.00 81.38 72 LYS A CA 1
ATOM 591 C C . LYS A 1 72 ? 10.921 13.218 -33.110 1.00 81.38 72 LYS A C 1
ATOM 593 O O . LYS A 1 72 ? 11.252 14.211 -33.750 1.00 81.38 72 LYS A O 1
ATOM 598 N N . ASP A 1 73 ? 10.759 13.212 -31.795 1.00 82.81 73 ASP A N 1
ATOM 599 C CA . ASP A 1 73 ? 10.909 14.401 -30.957 1.00 82.81 73 ASP A CA 1
ATOM 600 C C . ASP A 1 73 ? 12.390 14.838 -30.892 1.00 82.81 73 ASP A C 1
ATOM 602 O O . ASP A 1 73 ? 12.692 16.023 -31.009 1.00 82.81 73 ASP A O 1
ATOM 606 N N . HIS A 1 74 ? 13.332 13.885 -30.874 1.00 78.12 74 HIS A N 1
ATOM 607 C CA . HIS A 1 74 ? 14.782 14.143 -30.943 1.00 78.12 74 HIS A CA 1
ATOM 608 C C . HIS A 1 74 ? 15.332 14.309 -32.375 1.00 78.12 74 HIS A C 1
ATOM 610 O O . HIS A 1 74 ? 16.538 14.434 -32.584 1.00 78.12 74 HIS A O 1
ATOM 616 N N . LYS A 1 75 ? 14.462 14.367 -33.395 1.00 71.44 75 LYS A N 1
ATOM 617 C CA . LYS A 1 75 ? 14.844 14.439 -34.819 1.00 71.44 75 LYS A CA 1
ATOM 618 C C . LYS A 1 75 ? 15.756 15.615 -35.172 1.00 71.44 75 LYS A C 1
ATOM 620 O O . LYS A 1 75 ? 16.583 15.464 -36.065 1.00 71.44 75 LYS A O 1
ATOM 625 N N . ALA A 1 76 ? 15.595 16.769 -34.525 1.00 66.94 76 ALA A N 1
ATOM 626 C CA . ALA A 1 76 ? 16.454 17.932 -34.763 1.00 66.94 76 ALA A CA 1
ATOM 627 C C . ALA A 1 76 ? 17.884 17.693 -34.247 1.00 66.94 76 ALA A C 1
ATOM 629 O O . ALA A 1 76 ? 18.838 17.904 -34.986 1.00 66.94 76 ALA A O 1
ATOM 630 N N . GLN A 1 77 ? 18.016 17.122 -33.047 1.00 68.12 77 GLN A N 1
ATOM 631 C CA . GLN A 1 77 ? 19.306 16.786 -32.433 1.00 68.12 77 GLN A CA 1
ATOM 632 C C . GLN A 1 77 ? 20.052 15.709 -33.233 1.00 68.12 77 GLN A C 1
ATOM 634 O O . GLN A 1 77 ? 21.257 15.794 -33.440 1.00 68.12 77 GLN A O 1
ATOM 639 N N . PHE A 1 78 ? 19.324 14.722 -33.767 1.00 67.75 78 PHE A N 1
ATOM 640 C CA . PHE A 1 78 ? 19.909 13.707 -34.644 1.00 67.75 78 PHE A CA 1
ATOM 641 C C . PHE A 1 78 ? 20.374 14.264 -36.000 1.00 67.75 78 PHE A C 1
ATOM 643 O O . PHE A 1 78 ? 21.264 13.682 -36.614 1.00 67.75 78 PHE A O 1
ATOM 650 N N . LYS A 1 79 ? 19.764 15.350 -36.499 1.00 65.31 79 LYS A N 1
ATOM 651 C CA . LYS A 1 79 ? 20.194 16.018 -37.738 1.00 65.31 79 LYS A CA 1
ATOM 652 C C . LYS A 1 79 ? 21.464 16.836 -37.521 1.00 65.31 79 LYS A C 1
ATOM 654 O O . LYS A 1 79 ? 22.392 16.685 -38.306 1.00 65.31 79 LYS A O 1
ATOM 659 N N . GLU A 1 80 ? 21.527 17.609 -36.439 1.00 62.69 80 GLU A N 1
ATOM 660 C CA . GLU A 1 80 ? 22.720 18.381 -36.060 1.00 62.69 80 GLU A CA 1
ATOM 661 C C . GLU A 1 80 ? 23.940 17.464 -35.872 1.00 62.69 80 GLU A C 1
ATOM 663 O O . GLU A 1 80 ? 24.988 17.720 -36.454 1.00 62.69 80 GLU A O 1
ATOM 668 N N . ALA A 1 81 ? 23.779 16.313 -35.206 1.00 59.88 81 ALA A N 1
ATOM 669 C CA . ALA A 1 81 ? 24.849 15.319 -35.047 1.00 59.88 81 ALA A CA 1
ATOM 670 C C . ALA A 1 81 ? 25.357 14.714 -36.377 1.00 59.88 81 ALA A C 1
ATOM 672 O O . ALA A 1 81 ? 26.495 14.255 -36.468 1.00 59.88 81 ALA A O 1
ATOM 673 N N . ILE A 1 82 ? 24.524 14.689 -37.426 1.00 60.66 82 ILE A N 1
ATOM 674 C CA . ILE A 1 82 ? 24.912 14.224 -38.769 1.00 60.66 82 ILE A CA 1
ATOM 675 C C . ILE A 1 82 ? 25.581 15.349 -39.575 1.00 60.66 82 ILE A C 1
ATOM 677 O O . ILE A 1 82 ? 26.446 15.063 -40.406 1.00 60.66 82 ILE A O 1
ATOM 681 N N . GLU A 1 83 ? 25.175 16.601 -39.359 1.00 58.09 83 GLU A N 1
ATOM 682 C CA . GLU A 1 83 ? 25.691 17.788 -40.052 1.00 58.09 83 GLU A CA 1
ATOM 683 C C . GLU A 1 83 ? 27.036 18.262 -39.470 1.00 58.09 83 GLU A C 1
ATOM 685 O O . GLU A 1 83 ? 27.933 18.589 -40.243 1.00 58.09 83 GLU A O 1
ATOM 690 N N . GLU A 1 84 ? 27.246 18.192 -38.150 1.00 54.44 84 GLU A N 1
ATOM 691 C CA . GLU A 1 84 ? 28.519 18.558 -37.498 1.00 54.44 84 GLU A CA 1
ATOM 692 C C . GLU A 1 84 ? 29.709 17.672 -37.928 1.00 54.44 84 GLU A C 1
ATOM 694 O O . GLU A 1 84 ? 30.853 18.126 -37.928 1.00 54.44 84 GLU A O 1
ATOM 699 N N . GLU A 1 85 ? 29.464 16.424 -38.349 1.00 50.19 85 GLU A N 1
ATOM 700 C CA . GLU A 1 85 ? 30.502 15.509 -38.856 1.00 50.19 85 GLU A CA 1
ATOM 701 C C . GLU A 1 85 ? 30.682 15.542 -40.387 1.00 50.19 85 GLU A C 1
ATOM 703 O O . GLU A 1 85 ? 31.662 14.988 -40.900 1.00 50.19 85 GLU A O 1
ATOM 708 N N . ARG A 1 86 ? 29.761 16.151 -41.151 1.00 49.75 86 ARG A N 1
ATOM 709 C CA . ARG A 1 86 ? 29.875 16.248 -42.615 1.00 49.75 86 ARG A CA 1
ATOM 710 C C . ARG A 1 86 ? 30.515 17.566 -43.031 1.00 49.75 86 ARG A C 1
ATOM 712 O O . ARG A 1 86 ? 29.849 18.538 -43.356 1.00 49.75 86 ARG A O 1
ATOM 719 N N . PHE A 1 87 ? 31.836 17.548 -43.153 1.00 50.22 87 PHE A N 1
ATOM 720 C CA . PHE A 1 87 ? 32.559 18.523 -43.965 1.00 50.22 87 PHE A CA 1
ATOM 721 C C . PHE A 1 87 ? 32.390 18.165 -45.455 1.00 50.22 87 PHE A C 1
ATOM 723 O O . PHE A 1 87 ? 33.312 17.585 -46.000 1.00 50.22 87 PHE A O 1
ATOM 730 N N . TYR A 1 88 ? 31.235 18.390 -46.106 1.00 44.66 88 TYR A N 1
ATOM 731 C CA . TYR A 1 88 ? 31.136 18.425 -47.587 1.00 44.66 88 TYR A CA 1
ATOM 732 C C . TYR A 1 88 ? 29.839 19.083 -48.119 1.00 44.66 88 TYR A C 1
ATOM 734 O O . TYR A 1 88 ? 28.841 19.170 -47.412 1.00 44.66 88 TYR A O 1
ATOM 742 N N . ASP A 1 89 ? 29.957 19.535 -49.374 1.00 39.88 89 ASP A N 1
ATOM 743 C CA . ASP A 1 89 ? 29.222 20.515 -50.204 1.00 39.88 89 ASP A CA 1
ATOM 744 C C . ASP A 1 89 ? 27.677 20.665 -50.076 1.00 39.88 89 ASP A C 1
ATOM 746 O O . ASP A 1 89 ? 26.974 19.658 -49.972 1.00 39.88 89 ASP A O 1
ATOM 750 N N . PRO A 1 90 ? 27.110 21.893 -50.194 1.00 45.78 90 PRO A N 1
ATOM 751 C CA . PRO A 1 90 ? 25.683 22.198 -49.976 1.00 45.78 90 PRO A CA 1
ATOM 752 C C . PRO A 1 90 ? 24.661 21.756 -51.049 1.00 45.78 90 PRO A C 1
ATOM 754 O O . PRO A 1 90 ? 23.497 22.138 -50.932 1.00 45.78 90 PRO A O 1
ATOM 757 N N . GLU A 1 91 ? 25.029 21.015 -52.100 1.00 46.66 91 GLU A N 1
ATOM 758 C CA . GLU A 1 91 ? 24.161 20.851 -53.290 1.00 46.66 91 GLU A CA 1
ATOM 759 C C . GLU A 1 91 ? 23.271 19.588 -53.340 1.00 46.66 91 GLU A C 1
ATOM 761 O O . GLU A 1 91 ? 22.471 19.457 -54.261 1.00 46.66 91 GLU A O 1
ATOM 766 N N . GLU A 1 92 ? 23.285 18.699 -52.339 1.00 43.50 92 GLU A N 1
ATOM 767 C CA . GLU A 1 92 ? 22.388 17.517 -52.290 1.00 43.50 92 GLU A CA 1
ATOM 768 C C . GLU A 1 92 ? 21.257 17.636 -51.246 1.00 43.50 92 GLU A C 1
ATOM 770 O O . GLU A 1 92 ? 20.900 16.677 -50.557 1.00 43.50 92 GLU A O 1
ATOM 775 N N . ILE A 1 93 ? 20.652 18.820 -51.112 1.00 46.81 93 ILE A N 1
ATOM 776 C CA . ILE A 1 93 ? 19.414 19.002 -50.334 1.00 46.81 93 ILE A CA 1
ATOM 777 C C . ILE A 1 93 ? 18.221 18.935 -51.291 1.00 46.81 93 ILE A C 1
ATOM 779 O O . ILE A 1 93 ? 17.491 19.907 -51.469 1.00 46.81 93 ILE A O 1
ATOM 783 N N . GLU A 1 94 ? 18.005 17.776 -51.913 1.00 42.12 94 GLU A N 1
ATOM 784 C CA . GLU A 1 94 ? 16.724 17.485 -52.556 1.00 42.12 94 GLU A CA 1
ATOM 785 C C . GLU A 1 94 ? 16.023 16.335 -51.823 1.00 42.12 94 GLU A C 1
ATOM 787 O O . GLU A 1 94 ? 16.464 15.190 -51.782 1.00 42.12 94 GLU A O 1
ATOM 792 N N . ASP A 1 95 ? 14.923 16.719 -51.176 1.00 40.88 95 ASP A N 1
ATOM 793 C CA . ASP A 1 95 ? 13.863 15.879 -50.625 1.00 40.88 95 ASP A CA 1
ATOM 794 C C . ASP A 1 95 ? 14.215 14.926 -49.459 1.00 40.88 95 ASP A C 1
ATOM 796 O O . ASP A 1 95 ? 13.984 13.714 -49.462 1.00 40.88 95 ASP A O 1
ATOM 800 N N . ILE A 1 96 ? 14.663 15.517 -48.345 1.00 47.44 96 ILE A N 1
ATOM 801 C CA . ILE A 1 96 ? 14.779 14.841 -47.036 1.00 47.44 96 ILE A CA 1
ATOM 802 C C . ILE A 1 96 ? 13.391 14.395 -46.514 1.00 47.44 96 ILE A C 1
ATOM 804 O O . ILE A 1 96 ? 13.305 13.634 -45.553 1.00 47.44 96 ILE A O 1
ATOM 808 N N . THR A 1 97 ? 12.283 14.846 -47.113 1.00 44.66 97 THR A N 1
ATOM 809 C CA . THR A 1 97 ? 10.913 14.522 -46.689 1.00 44.66 97 THR A CA 1
ATOM 810 C C . THR A 1 97 ? 10.425 13.152 -47.170 1.00 44.66 97 THR A C 1
ATOM 812 O O . THR A 1 97 ? 9.690 12.497 -46.427 1.00 44.66 97 THR A O 1
ATOM 815 N N . ALA A 1 98 ? 10.881 12.662 -48.327 1.00 43.19 98 ALA A N 1
ATOM 816 C CA . ALA A 1 98 ? 10.445 11.378 -48.893 1.00 43.19 98 ALA A CA 1
ATOM 817 C C . ALA A 1 98 ? 11.187 10.147 -48.320 1.00 43.19 98 ALA A C 1
ATOM 819 O O . ALA A 1 98 ? 10.620 9.056 -48.226 1.00 43.19 98 ALA A O 1
ATOM 820 N N . THR A 1 99 ? 12.420 10.325 -47.833 1.00 40.31 99 THR A N 1
ATOM 821 C CA . THR A 1 99 ? 13.281 9.250 -47.284 1.00 40.31 99 THR A CA 1
ATOM 822 C C . THR A 1 99 ? 13.127 9.088 -45.757 1.00 40.31 99 THR A C 1
ATOM 824 O O . THR A 1 99 ? 13.973 8.526 -45.067 1.00 40.31 99 THR A O 1
ATOM 827 N N . PHE A 1 100 ? 12.026 9.575 -45.168 1.00 44.38 100 PHE A N 1
ATOM 828 C CA . PHE A 1 100 ? 11.706 9.350 -43.743 1.00 44.38 100 PHE A CA 1
ATOM 829 C C . PHE A 1 100 ? 11.116 7.964 -43.451 1.00 44.38 100 PHE A C 1
ATOM 831 O O . PHE A 1 100 ? 10.862 7.623 -42.293 1.00 44.38 100 PHE A O 1
ATOM 838 N N . ASN A 1 101 ? 10.936 7.152 -44.491 1.00 44.12 101 ASN A N 1
ATOM 839 C CA . ASN A 1 101 ? 10.502 5.773 -44.377 1.00 44.12 101 ASN A CA 1
ATOM 840 C C . ASN A 1 101 ? 11.736 4.880 -44.170 1.00 44.12 101 ASN A C 1
ATOM 842 O O . ASN A 1 101 ? 12.453 4.543 -45.105 1.00 44.12 101 ASN A O 1
ATOM 846 N N . SER A 1 102 ? 11.969 4.492 -42.915 1.00 49.88 102 SER A N 1
ATOM 847 C CA . SER A 1 102 ? 12.852 3.396 -42.482 1.00 49.88 102 SER A CA 1
ATOM 848 C C . SER A 1 102 ? 14.378 3.561 -42.595 1.00 49.88 102 SER A C 1
ATOM 850 O O . SER A 1 102 ? 15.068 2.925 -41.805 1.00 49.88 102 SER A O 1
ATOM 852 N N . THR A 1 103 ? 14.938 4.371 -43.499 1.00 48.66 103 THR A N 1
ATOM 853 C CA . THR A 1 103 ? 16.397 4.336 -43.780 1.00 48.66 103 THR A CA 1
ATOM 854 C C . THR A 1 103 ? 17.218 5.444 -43.113 1.00 48.66 103 THR A C 1
ATOM 856 O O . THR A 1 103 ? 18.399 5.247 -42.845 1.00 48.66 103 THR A O 1
ATOM 859 N N . THR A 1 104 ? 16.620 6.587 -42.757 1.00 53.78 104 THR A N 1
ATOM 860 C CA . THR A 1 104 ? 17.332 7.716 -42.108 1.00 53.78 104 THR A CA 1
ATOM 861 C C . THR A 1 104 ? 17.816 7.405 -40.696 1.00 53.78 104 THR A C 1
ATOM 863 O O . THR A 1 104 ? 18.850 7.912 -40.266 1.00 53.78 104 THR A O 1
ATOM 866 N N . PHE A 1 105 ? 17.117 6.523 -39.984 1.00 52.28 105 PHE A N 1
ATOM 867 C CA . PHE A 1 105 ? 17.585 6.013 -38.703 1.00 52.28 105 PHE A CA 1
ATOM 868 C C . PHE A 1 105 ? 18.552 4.834 -38.873 1.00 52.28 105 PHE A C 1
ATOM 870 O O . PHE A 1 105 ? 19.211 4.479 -37.910 1.00 52.28 105 PHE A O 1
ATOM 877 N N . ASP A 1 106 ? 18.716 4.228 -40.046 1.00 54.03 106 ASP A N 1
ATOM 878 C CA . ASP A 1 106 ? 19.515 3.001 -40.226 1.00 54.03 106 ASP A CA 1
ATOM 879 C C . ASP A 1 106 ? 21.041 3.243 -40.292 1.00 54.03 106 ASP A C 1
ATOM 881 O O . ASP A 1 106 ? 21.835 2.404 -40.715 1.00 54.03 106 ASP A O 1
ATOM 885 N N . SER A 1 107 ? 21.493 4.419 -39.854 1.00 59.22 107 SER A N 1
ATOM 886 C CA . SER A 1 107 ? 22.914 4.688 -39.683 1.00 59.22 107 SER A CA 1
ATOM 887 C C . SER A 1 107 ? 23.390 4.146 -38.338 1.00 59.22 107 SER A C 1
ATOM 889 O O . SER A 1 107 ? 22.959 4.607 -37.277 1.00 59.22 107 SER A O 1
ATOM 891 N N . ARG A 1 108 ? 24.363 3.223 -38.369 1.00 61.69 108 ARG A N 1
ATOM 892 C CA . ARG A 1 108 ? 25.105 2.762 -37.177 1.00 61.69 108 ARG A CA 1
ATOM 893 C C . ARG A 1 108 ? 25.702 3.919 -36.359 1.00 61.69 108 ARG A C 1
ATOM 895 O O . ARG A 1 108 ? 25.965 3.729 -35.174 1.00 61.69 108 ARG A O 1
ATOM 902 N N . LYS A 1 109 ? 25.873 5.105 -36.953 1.00 64.56 109 LYS A N 1
ATOM 903 C CA . LYS A 1 109 ? 26.382 6.305 -36.276 1.00 64.56 109 LYS A CA 1
ATOM 904 C C . LYS A 1 109 ? 25.419 6.888 -35.238 1.00 64.56 109 LYS A C 1
ATOM 906 O O . LYS A 1 109 ? 25.886 7.421 -34.248 1.00 64.56 109 LYS A O 1
ATOM 911 N N . LEU A 1 110 ? 24.105 6.719 -35.415 1.00 69.62 110 LEU A N 1
ATOM 912 C CA . LEU A 1 110 ? 23.079 7.263 -34.509 1.00 69.62 110 LEU A CA 1
ATOM 913 C C . LEU A 1 110 ? 22.719 6.307 -33.357 1.00 69.62 110 LEU A C 1
ATOM 915 O O . LEU A 1 110 ? 21.803 6.551 -32.576 1.00 69.62 110 LEU A O 1
ATOM 919 N N . THR A 1 111 ? 23.397 5.160 -33.277 1.00 73.19 111 THR A N 1
ATOM 920 C CA . THR A 1 111 ? 23.181 4.150 -32.233 1.00 73.19 111 THR A CA 1
ATOM 921 C C . THR A 1 111 ? 23.306 4.696 -30.801 1.00 73.19 111 THR A C 1
ATOM 923 O O . THR A 1 111 ? 22.426 4.363 -30.005 1.00 73.19 111 THR A O 1
ATOM 926 N N . PRO A 1 112 ? 24.321 5.514 -30.435 1.00 79.31 112 PRO A N 1
ATOM 927 C CA . PRO A 1 112 ? 24.422 6.044 -29.074 1.00 79.31 112 PRO A CA 1
ATOM 928 C C . PRO A 1 112 ? 23.265 6.988 -28.731 1.00 79.31 112 PRO A C 1
ATOM 930 O O . PRO A 1 112 ? 22.680 6.862 -27.658 1.00 79.31 112 PRO A O 1
ATOM 933 N N . ASP A 1 113 ? 22.862 7.857 -29.655 1.00 80.38 113 ASP A N 1
ATOM 934 C CA . ASP A 1 113 ? 21.817 8.846 -29.385 1.00 80.38 113 ASP A CA 1
ATOM 935 C C . ASP A 1 113 ? 20.431 8.186 -29.289 1.00 80.38 113 ASP A C 1
ATOM 937 O O . ASP A 1 113 ? 19.641 8.485 -28.392 1.00 80.38 113 ASP A O 1
ATOM 941 N N . LYS A 1 114 ? 20.147 7.196 -30.148 1.00 81.44 114 LYS A N 1
ATOM 942 C CA . LYS A 1 114 ? 18.940 6.358 -30.031 1.00 81.44 114 LYS A CA 1
ATOM 943 C C . LYS A 1 114 ? 18.883 5.597 -28.710 1.00 81.44 114 LYS A C 1
ATOM 945 O O . LYS A 1 114 ? 17.801 5.402 -28.157 1.00 81.44 114 LYS A O 1
ATOM 950 N N . LEU A 1 115 ? 20.033 5.125 -28.233 1.00 85.12 115 LEU A N 1
ATOM 951 C CA . LEU A 1 115 ? 20.135 4.443 -26.951 1.00 85.12 115 LEU A CA 1
ATOM 952 C C . LEU A 1 115 ? 19.883 5.422 -25.794 1.00 85.12 115 LEU A C 1
ATOM 954 O O . LEU A 1 115 ? 19.222 5.047 -24.828 1.00 85.12 115 LEU A O 1
ATOM 958 N N . GLY A 1 116 ? 20.325 6.676 -25.925 1.00 87.06 116 GLY A N 1
ATOM 959 C CA . GLY A 1 116 ? 19.975 7.767 -25.012 1.00 87.06 116 GLY A CA 1
ATOM 960 C C . GLY A 1 116 ? 18.462 7.953 -24.889 1.00 87.06 116 GLY A C 1
ATOM 961 O O . GLY A 1 116 ? 17.925 7.864 -23.785 1.00 87.06 116 GLY A O 1
ATOM 962 N N . VAL A 1 117 ? 17.763 8.081 -26.022 1.00 87.75 117 VAL A N 1
ATOM 963 C CA . VAL A 1 117 ? 16.291 8.189 -26.053 1.00 87.75 117 VAL A CA 1
ATOM 964 C C . VAL A 1 117 ? 15.616 6.954 -25.446 1.00 87.75 117 VAL A C 1
ATOM 966 O O . VAL A 1 117 ? 14.637 7.073 -24.710 1.00 87.75 117 VAL A O 1
ATOM 969 N N . TYR A 1 118 ? 16.142 5.753 -25.705 1.00 88.75 118 TYR A N 1
ATOM 970 C CA . TYR A 1 118 ? 15.615 4.529 -25.097 1.00 88.75 118 TYR A CA 1
ATOM 971 C C . TYR A 1 118 ? 15.726 4.558 -23.566 1.00 88.75 118 TYR A C 1
ATOM 973 O O . TYR A 1 118 ? 14.747 4.278 -22.873 1.00 88.75 118 TYR A O 1
ATOM 981 N N . TYR A 1 119 ? 16.890 4.929 -23.025 1.00 89.25 119 TYR A N 1
ATOM 982 C CA . TYR A 1 119 ? 17.088 5.006 -21.578 1.00 89.25 119 TYR A CA 1
ATOM 983 C C . TYR A 1 119 ? 16.237 6.088 -20.916 1.00 89.25 119 TYR A C 1
ATOM 985 O O . TYR A 1 119 ? 15.736 5.858 -19.817 1.00 89.25 119 TYR A O 1
ATOM 993 N N . GLU A 1 120 ? 16.025 7.225 -21.578 1.00 90.62 120 GLU A N 1
ATOM 994 C CA . GLU A 1 120 ? 15.117 8.264 -21.089 1.00 90.62 120 GLU A CA 1
ATOM 995 C C . GLU A 1 120 ? 13.685 7.728 -20.948 1.00 90.62 120 GLU A C 1
ATOM 997 O O . GLU A 1 120 ? 13.039 7.912 -19.914 1.00 90.62 120 GLU A O 1
ATOM 1002 N N . ILE A 1 121 ? 13.209 6.975 -21.940 1.00 90.38 121 ILE A N 1
ATOM 1003 C CA . ILE A 1 121 ? 11.874 6.370 -21.906 1.00 90.38 121 ILE A CA 1
ATOM 1004 C C . ILE A 1 121 ? 11.770 5.300 -20.817 1.00 90.38 121 ILE A C 1
ATOM 1006 O O . ILE A 1 121 ? 10.791 5.285 -20.068 1.00 90.38 121 ILE A O 1
ATOM 1010 N N . VAL A 1 122 ? 12.764 4.414 -20.698 1.00 91.38 122 VAL A N 1
ATOM 1011 C CA . VAL A 1 122 ? 12.790 3.389 -19.639 1.00 91.38 122 VAL A CA 1
ATOM 1012 C C . VAL A 1 122 ? 12.792 4.045 -18.260 1.00 91.38 122 VAL A C 1
ATOM 1014 O O . VAL A 1 122 ? 12.077 3.592 -17.365 1.00 91.38 122 VAL A O 1
ATOM 1017 N N . TYR A 1 123 ? 13.541 5.135 -18.088 1.00 92.00 123 TYR A N 1
ATOM 1018 C CA . TYR A 1 123 ? 13.551 5.899 -16.847 1.00 92.00 123 TYR A CA 1
ATOM 1019 C C . TYR A 1 123 ? 12.153 6.425 -16.496 1.00 92.00 123 TYR A C 1
ATOM 1021 O O . TYR A 1 123 ? 11.693 6.196 -15.379 1.00 92.00 123 TYR A O 1
ATOM 1029 N N . GLN A 1 124 ? 11.447 7.048 -17.446 1.00 92.44 124 GLN A N 1
ATOM 1030 C CA . GLN A 1 124 ? 10.078 7.537 -17.226 1.00 92.44 124 GLN A CA 1
ATOM 1031 C C . GLN A 1 124 ? 9.112 6.399 -16.873 1.00 92.44 124 GLN A C 1
ATOM 1033 O O . GLN A 1 124 ? 8.382 6.481 -15.889 1.00 92.44 124 GLN A O 1
ATOM 1038 N N . ARG A 1 125 ? 9.164 5.278 -17.604 1.00 92.25 125 ARG A N 1
ATOM 1039 C CA . ARG A 1 125 ? 8.321 4.104 -17.316 1.00 92.25 125 ARG A CA 1
ATOM 1040 C C . ARG A 1 125 ? 8.543 3.558 -15.916 1.00 92.25 125 ARG A C 1
ATOM 1042 O O . ARG A 1 125 ? 7.581 3.231 -15.228 1.00 92.25 125 ARG A O 1
ATOM 1049 N N . LEU A 1 126 ? 9.800 3.453 -15.486 1.00 93.19 126 LEU A N 1
ATOM 1050 C CA . LEU A 1 126 ? 10.132 3.004 -14.137 1.00 93.19 126 LEU A CA 1
ATOM 1051 C C . LEU A 1 126 ? 9.681 4.019 -13.080 1.00 93.19 126 LEU A C 1
ATOM 1053 O O . LEU A 1 126 ? 9.158 3.606 -12.042 1.00 93.19 126 LEU A O 1
ATOM 1057 N N . ALA A 1 127 ? 9.842 5.316 -13.352 1.00 94.69 127 ALA A N 1
ATOM 1058 C CA . ALA A 1 127 ? 9.405 6.399 -12.476 1.00 94.69 127 ALA A CA 1
ATOM 1059 C C . ALA A 1 127 ? 7.879 6.432 -12.293 1.00 94.69 127 ALA A C 1
ATOM 1061 O O . ALA A 1 127 ? 7.415 6.764 -11.206 1.00 94.69 127 ALA A O 1
ATOM 1062 N N . ASP A 1 128 ? 7.108 6.014 -13.295 1.00 94.69 128 ASP A N 1
ATOM 1063 C CA . ASP A 1 128 ? 5.655 5.874 -13.188 1.00 94.69 128 ASP A CA 1
ATOM 1064 C C . ASP A 1 128 ? 5.260 4.548 -12.521 1.00 94.69 128 ASP A C 1
ATOM 1066 O O . ASP A 1 128 ? 4.481 4.499 -11.562 1.00 94.69 128 ASP A O 1
ATOM 1070 N N . TYR A 1 129 ? 5.804 3.437 -13.019 1.00 94.19 129 TYR A N 1
ATOM 1071 C CA . TYR A 1 129 ? 5.373 2.093 -12.647 1.00 94.19 129 TYR A CA 1
ATOM 1072 C C . TYR A 1 129 ? 5.731 1.729 -11.204 1.00 94.19 129 TYR A C 1
ATOM 1074 O O . TYR A 1 129 ? 4.881 1.205 -10.479 1.00 94.19 129 TYR A O 1
ATOM 1082 N N . VAL A 1 130 ? 6.962 2.008 -10.758 1.00 95.38 130 VAL A N 1
ATOM 1083 C CA . VAL A 1 130 ? 7.430 1.586 -9.427 1.00 95.38 130 VAL A CA 1
ATOM 1084 C C . VAL A 1 130 ? 6.619 2.253 -8.305 1.00 95.38 130 VAL A C 1
ATOM 1086 O O . VAL A 1 130 ? 6.103 1.520 -7.452 1.00 95.38 130 VAL A O 1
ATOM 1089 N N . PRO A 1 131 ? 6.410 3.587 -8.287 1.00 95.94 131 PRO A N 1
ATOM 1090 C CA . PRO A 1 131 ? 5.578 4.223 -7.268 1.00 95.94 131 PRO A CA 1
ATOM 1091 C C . PRO A 1 131 ? 4.121 3.761 -7.309 1.00 95.94 131 PRO A C 1
ATOM 1093 O O . PRO A 1 131 ? 3.542 3.502 -6.251 1.00 95.94 131 PRO A O 1
ATOM 1096 N N . MET A 1 132 ? 3.530 3.599 -8.502 1.00 96.44 132 MET A N 1
ATOM 1097 C CA . MET A 1 132 ? 2.164 3.076 -8.635 1.00 96.44 132 MET A CA 1
ATOM 1098 C C . MET A 1 132 ? 2.030 1.681 -8.023 1.00 96.44 132 MET A C 1
ATOM 1100 O O . MET A 1 132 ? 1.059 1.396 -7.317 1.00 96.44 132 MET A O 1
ATOM 1104 N N . LEU A 1 133 ? 3.016 0.817 -8.260 1.00 95.62 133 LEU A N 1
ATOM 1105 C CA . LEU A 1 133 ? 3.009 -0.555 -7.778 1.00 95.62 133 LEU A CA 1
ATOM 1106 C C . LEU A 1 133 ? 3.167 -0.621 -6.254 1.00 95.62 133 LEU A C 1
ATOM 1108 O O . LEU A 1 133 ? 2.422 -1.343 -5.589 1.00 95.62 133 LEU A O 1
ATOM 1112 N N . ILE A 1 134 ? 4.068 0.189 -5.691 1.00 94.75 134 ILE A N 1
ATOM 1113 C CA . ILE A 1 134 ? 4.209 0.342 -4.238 1.00 94.75 134 ILE A CA 1
ATOM 1114 C C . ILE A 1 134 ? 2.888 0.835 -3.636 1.00 94.75 134 ILE A C 1
ATOM 1116 O O . ILE A 1 134 ? 2.374 0.213 -2.709 1.00 94.75 134 ILE A O 1
ATOM 1120 N N . LEU A 1 135 ? 2.288 1.898 -4.178 1.00 94.50 135 LEU A N 1
ATOM 1121 C CA . LEU A 1 135 ? 1.035 2.452 -3.658 1.00 94.50 135 LEU A CA 1
ATOM 1122 C C . LEU A 1 135 ? -0.113 1.430 -3.698 1.00 94.50 135 LEU A C 1
ATOM 1124 O O . LEU A 1 135 ? -0.897 1.323 -2.751 1.00 94.50 135 LEU A O 1
ATOM 1128 N N . GLN A 1 136 ? -0.222 0.674 -4.788 1.00 94.75 136 GLN A N 1
ATOM 1129 C CA . GLN A 1 136 ? -1.278 -0.317 -4.949 1.00 94.75 136 GLN A CA 1
ATOM 1130 C C . GLN A 1 136 ? -1.129 -1.468 -3.949 1.00 94.75 136 GLN A C 1
ATOM 1132 O O . GLN A 1 136 ? -2.082 -1.775 -3.237 1.00 94.75 136 GLN A O 1
ATOM 1137 N N . PHE A 1 137 ? 0.044 -2.094 -3.870 1.00 94.69 137 PHE A N 1
ATOM 1138 C CA . PHE A 1 137 ? 0.213 -3.312 -3.074 1.00 94.69 137 PHE A CA 1
ATOM 1139 C C . PHE A 1 137 ? 0.522 -3.019 -1.606 1.00 94.69 137 PHE A C 1
ATOM 1141 O O . PHE A 1 137 ? -0.137 -3.574 -0.731 1.00 94.69 137 PHE A O 1
ATOM 1148 N N . MET A 1 138 ? 1.464 -2.114 -1.321 1.00 93.31 138 MET A N 1
ATOM 1149 C CA . MET A 1 138 ? 1.915 -1.844 0.051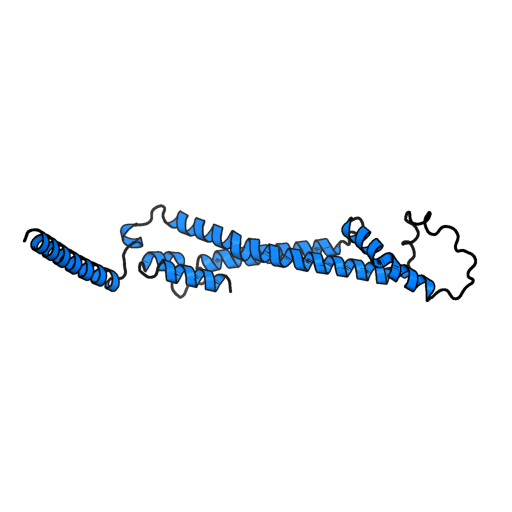 1.00 93.31 138 MET A CA 1
ATOM 1150 C C . MET A 1 138 ? 0.881 -1.087 0.882 1.00 93.31 138 MET A C 1
ATOM 1152 O O . MET A 1 138 ? 0.831 -1.274 2.100 1.00 93.31 138 MET A O 1
ATOM 1156 N N . LEU A 1 139 ? 0.060 -0.244 0.243 1.00 92.06 139 LEU A N 1
ATOM 1157 C CA . LEU A 1 139 ? -0.967 0.547 0.921 1.00 92.06 139 LEU A CA 1
ATOM 1158 C C . LEU A 1 139 ? -2.378 0.013 0.660 1.00 92.06 139 LEU A C 1
ATOM 1160 O O . LEU A 1 139 ? -3.018 -0.465 1.595 1.00 92.06 139 LEU A O 1
ATOM 1164 N N . LYS A 1 140 ? -2.883 0.100 -0.580 1.00 93.38 140 LYS A N 1
ATOM 1165 C CA . LYS A 1 140 ? -4.303 -0.188 -0.867 1.00 93.38 140 LYS A CA 1
ATOM 1166 C C . LYS A 1 140 ? -4.659 -1.655 -0.627 1.00 93.38 140 LYS A C 1
ATOM 1168 O O . LYS A 1 140 ? -5.633 -1.949 0.066 1.00 93.38 140 LYS A O 1
ATOM 1173 N N . GLU A 1 141 ? -3.882 -2.576 -1.186 1.00 94.19 141 GLU A N 1
ATOM 1174 C CA . GLU A 1 141 ? -4.144 -4.011 -1.061 1.00 94.19 141 GLU A CA 1
ATOM 1175 C C . GLU A 1 141 ? -3.869 -4.494 0.364 1.00 94.19 141 GLU A C 1
ATOM 1177 O O . GLU A 1 141 ? -4.716 -5.186 0.928 1.00 94.19 141 GLU A O 1
ATOM 1182 N N . SER A 1 142 ? -2.766 -4.053 0.985 1.00 91.75 142 SER A N 1
ATOM 1183 C CA . SER A 1 142 ? -2.480 -4.287 2.409 1.00 91.75 142 SER A CA 1
ATOM 1184 C C . SER A 1 142 ? -3.626 -3.861 3.324 1.00 91.75 142 SER A C 1
ATOM 1186 O O . SER A 1 142 ? -4.048 -4.651 4.165 1.00 91.75 142 SER A O 1
ATOM 1188 N N . ALA A 1 143 ? -4.170 -2.650 3.147 1.00 90.38 143 ALA A N 1
ATOM 1189 C CA . ALA A 1 143 ? -5.301 -2.170 3.941 1.00 90.38 143 ALA A CA 1
ATOM 1190 C C . ALA A 1 143 ? -6.535 -3.063 3.754 1.00 90.38 143 ALA A C 1
ATOM 1192 O O . ALA A 1 143 ? -7.153 -3.484 4.730 1.00 90.38 143 ALA A O 1
ATOM 1193 N N . LYS A 1 144 ? -6.863 -3.414 2.503 1.00 92.06 144 LYS A N 1
ATOM 1194 C CA . LYS A 1 144 ? -7.996 -4.296 2.195 1.00 92.06 144 LYS A CA 1
ATOM 1195 C C . LYS A 1 144 ? -7.836 -5.678 2.833 1.00 92.06 144 LYS A C 1
ATOM 1197 O O . LYS A 1 144 ? -8.786 -6.178 3.429 1.00 92.06 144 LYS A O 1
ATOM 1202 N N . MET A 1 145 ? -6.658 -6.294 2.718 1.00 90.44 145 MET A N 1
ATOM 1203 C CA . MET A 1 145 ? -6.390 -7.597 3.336 1.00 90.44 145 MET A CA 1
ATOM 1204 C C . MET A 1 145 ? -6.465 -7.522 4.854 1.00 90.44 145 MET A C 1
ATOM 1206 O O . MET A 1 145 ? -7.037 -8.419 5.461 1.00 90.44 145 MET A O 1
ATOM 1210 N N . LEU A 1 146 ? -5.946 -6.452 5.461 1.00 87.94 146 LEU A N 1
ATOM 1211 C CA . LEU A 1 146 ? -6.026 -6.258 6.904 1.00 87.94 146 LEU A CA 1
ATOM 1212 C C . LEU A 1 146 ? -7.484 -6.180 7.370 1.00 87.94 146 LEU A C 1
ATOM 1214 O O . LEU A 1 146 ? -7.854 -6.868 8.317 1.00 87.94 146 LEU A O 1
ATOM 1218 N N . CYS A 1 147 ? -8.330 -5.414 6.673 1.00 85.50 147 CYS A N 1
ATOM 1219 C CA . CYS A 1 147 ? -9.759 -5.345 6.979 1.00 85.50 147 CYS A CA 1
ATOM 1220 C C . CYS A 1 147 ? -10.434 -6.718 6.891 1.00 85.50 147 CYS A C 1
ATOM 1222 O O . CYS A 1 147 ? -11.148 -7.095 7.815 1.00 85.50 147 CYS A O 1
ATOM 1224 N N . ILE A 1 148 ? -10.188 -7.469 5.813 1.00 87.00 148 ILE A N 1
ATOM 1225 C CA . ILE A 1 148 ? -10.762 -8.810 5.629 1.00 87.00 148 ILE A CA 1
ATOM 1226 C C . ILE A 1 148 ? -10.296 -9.744 6.749 1.00 87.00 148 ILE A C 1
ATOM 1228 O O . ILE A 1 148 ? -11.121 -10.342 7.423 1.00 87.00 148 ILE A O 1
ATOM 1232 N N . GLN A 1 149 ? -8.994 -9.794 7.033 1.00 84.00 149 GLN A N 1
ATOM 1233 C CA . GLN A 1 149 ? -8.453 -10.688 8.057 1.00 84.00 149 GLN A CA 1
ATOM 1234 C C . GLN A 1 149 ? -8.945 -10.376 9.472 1.00 84.00 149 GLN A C 1
ATOM 1236 O O . GLN A 1 149 ? -9.069 -11.295 10.278 1.00 84.00 149 GLN A O 1
ATOM 1241 N N . ILE A 1 150 ? -9.172 -9.103 9.807 1.00 79.69 150 ILE A N 1
ATOM 1242 C CA . ILE A 1 150 ? -9.760 -8.716 11.099 1.00 79.69 150 ILE A CA 1
ATOM 1243 C C . ILE A 1 150 ? -11.249 -9.083 11.131 1.00 79.69 150 ILE A C 1
ATOM 1245 O O . ILE A 1 150 ? -11.759 -9.508 12.164 1.00 79.69 150 ILE A O 1
ATOM 1249 N N . MET A 1 151 ? -11.957 -8.928 10.007 1.00 81.56 151 MET A N 1
ATOM 1250 C CA . MET A 1 151 ? -13.362 -9.317 9.892 1.00 81.56 151 MET A CA 1
ATOM 1251 C C . MET A 1 151 ? -13.550 -10.827 10.013 1.00 81.56 151 MET A C 1
ATOM 1253 O O . MET A 1 151 ? -14.476 -11.236 10.698 1.00 81.56 151 MET A O 1
ATOM 1257 N N . ASP A 1 152 ? -12.684 -11.633 9.407 1.00 82.81 152 ASP A N 1
ATOM 1258 C CA . ASP A 1 152 ? -12.766 -13.097 9.462 1.00 82.81 152 ASP A CA 1
ATOM 1259 C C . ASP A 1 152 ? -12.534 -13.631 10.885 1.00 82.81 152 ASP A C 1
ATOM 1261 O O . ASP A 1 152 ? -13.123 -14.627 11.289 1.00 82.81 152 ASP A O 1
ATOM 1265 N N . GLU A 1 153 ? -11.737 -12.933 11.698 1.00 74.69 153 GLU A N 1
ATOM 1266 C CA . GLU A 1 153 ? -11.485 -13.312 13.096 1.00 74.69 153 GLU A CA 1
ATOM 1267 C C . GLU A 1 153 ? -12.681 -13.157 14.030 1.00 74.69 153 GLU A C 1
ATOM 1269 O O . GLU A 1 153 ? -12.651 -13.671 15.147 1.00 74.69 153 GLU A O 1
ATOM 1274 N N . ARG A 1 154 ? -13.739 -12.462 13.603 1.00 71.88 154 ARG A N 1
ATOM 1275 C CA . ARG A 1 154 ? -14.964 -12.374 14.404 1.00 71.88 154 ARG A CA 1
ATOM 1276 C C . ARG A 1 154 ? -15.734 -13.696 14.414 1.00 71.88 154 ARG A C 1
ATOM 1278 O O . ARG A 1 154 ? -16.525 -13.922 15.330 1.00 71.88 154 ARG A O 1
ATOM 1285 N N . ASP A 1 155 ? -15.547 -14.535 13.397 1.00 76.31 155 ASP A N 1
ATOM 1286 C CA . ASP A 1 155 ? -16.333 -15.750 13.225 1.00 76.31 155 ASP A CA 1
ATOM 1287 C C . ASP A 1 155 ? -15.915 -16.774 14.288 1.00 76.31 155 ASP A C 1
ATOM 1289 O O . ASP A 1 155 ? -14.809 -17.309 14.285 1.00 76.31 155 ASP A O 1
ATOM 1293 N N . GLY A 1 156 ? -16.810 -17.015 15.251 1.00 72.19 156 GLY A N 1
ATOM 1294 C CA . GLY A 1 156 ? -16.557 -17.890 16.400 1.00 72.19 156 GLY A CA 1
ATOM 1295 C C . GLY A 1 156 ? -15.860 -17.217 17.590 1.00 72.19 156 GLY A C 1
ATOM 1296 O O . GLY A 1 156 ? -15.581 -17.893 18.581 1.00 72.19 156 GLY A O 1
ATOM 1297 N N . ALA A 1 157 ? -15.603 -15.905 17.537 1.00 77.81 157 ALA A N 1
ATOM 1298 C CA . ALA A 1 157 ? -15.023 -15.171 18.657 1.00 77.81 157 ALA A CA 1
ATOM 1299 C C . ALA A 1 157 ? -16.052 -14.895 19.767 1.00 77.81 157 ALA A C 1
ATOM 1301 O O . ALA A 1 157 ? -17.213 -14.569 19.513 1.00 77.81 157 ALA A O 1
ATOM 1302 N N . ASP A 1 158 ? -15.599 -14.953 21.022 1.00 83.44 158 ASP A N 1
ATOM 1303 C CA . ASP A 1 158 ? -16.381 -14.484 22.166 1.00 83.44 158 ASP A CA 1
ATOM 1304 C C . ASP A 1 158 ? -16.482 -12.952 22.126 1.00 83.44 158 ASP A C 1
ATOM 1306 O O . ASP A 1 158 ? -15.572 -12.229 22.543 1.00 83.44 158 ASP A O 1
ATOM 1310 N N . VAL A 1 159 ? -17.610 -12.462 21.611 1.00 83.25 159 VAL A N 1
ATOM 1311 C CA . VAL A 1 159 ? -17.900 -11.032 21.449 1.00 83.25 159 VAL A CA 1
ATOM 1312 C C . VAL A 1 159 ? -17.864 -10.292 22.787 1.00 83.25 159 VAL A C 1
ATOM 1314 O O . VAL A 1 159 ? -17.406 -9.151 22.838 1.00 83.25 159 VAL A O 1
ATOM 1317 N N . VAL A 1 160 ? -18.293 -10.931 23.881 1.00 84.75 160 VAL A N 1
ATOM 1318 C CA . VAL A 1 160 ? -18.322 -10.307 25.214 1.00 84.75 160 VAL A CA 1
ATOM 1319 C C . VAL A 1 160 ? -16.901 -10.064 25.702 1.00 84.75 160 VAL A C 1
ATOM 1321 O O . VAL A 1 160 ? -16.587 -8.986 26.210 1.00 84.75 160 VAL A O 1
ATOM 1324 N N . LYS A 1 161 ? -16.019 -11.042 25.494 1.00 84.06 161 LYS A N 1
ATOM 1325 C CA . LYS A 1 161 ? -14.596 -10.900 25.798 1.00 84.06 161 LYS A CA 1
ATOM 1326 C C . LYS A 1 161 ? -13.910 -9.904 24.863 1.00 84.06 161 LYS A C 1
ATOM 1328 O O . LYS A 1 161 ? -13.088 -9.118 25.320 1.00 84.06 161 LYS A O 1
ATOM 1333 N N . LEU A 1 162 ? -14.235 -9.903 23.573 1.00 82.38 162 LEU A N 1
ATOM 1334 C CA . LEU A 1 162 ? -13.592 -9.024 22.592 1.00 82.38 162 LEU A CA 1
ATOM 1335 C C . LEU A 1 162 ? -13.927 -7.543 22.828 1.00 82.38 162 LEU A C 1
ATOM 1337 O O . LEU A 1 162 ? -13.051 -6.681 22.736 1.00 82.38 162 LEU A O 1
ATOM 1341 N N . LEU A 1 163 ? -15.184 -7.266 23.182 1.00 85.00 163 LEU A N 1
ATOM 1342 C CA . LEU A 1 163 ? -15.699 -5.932 23.492 1.00 85.00 163 LEU A CA 1
ATOM 1343 C C . LEU A 1 163 ? -15.583 -5.577 24.981 1.00 85.00 163 LEU A C 1
ATOM 1345 O O . LEU A 1 163 ? -16.173 -4.593 25.430 1.00 85.00 163 LEU A O 1
ATOM 1349 N N . SER A 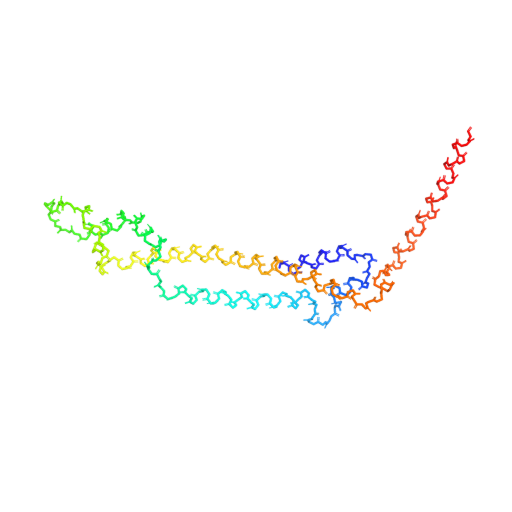1 164 ? -14.819 -6.342 25.765 1.00 84.56 164 SER A N 1
ATOM 1350 C CA . SER A 1 164 ? -14.552 -5.973 27.151 1.00 84.56 164 SER A CA 1
ATOM 1351 C C . SER A 1 164 ? -13.705 -4.701 27.174 1.00 84.56 164 SER A C 1
ATOM 1353 O O . SER A 1 164 ? -12.595 -4.680 26.630 1.00 84.56 164 SER A O 1
ATOM 1355 N N . GLU A 1 165 ? -14.226 -3.647 27.790 1.00 84.62 165 GLU A N 1
ATOM 1356 C CA . GLU A 1 165 ? -13.497 -2.394 27.952 1.00 84.62 165 GLU A CA 1
ATOM 1357 C C . GLU A 1 165 ? -12.385 -2.509 28.993 1.00 84.62 165 GLU A C 1
ATOM 1359 O O . GLU A 1 165 ? -12.417 -3.363 29.884 1.00 84.62 165 GLU A O 1
ATOM 1364 N N . ASP A 1 166 ? -11.427 -1.585 28.924 1.00 81.69 166 ASP A N 1
ATOM 1365 C CA . ASP A 1 166 ? -10.523 -1.361 30.045 1.00 81.69 166 ASP A CA 1
ATOM 1366 C C . ASP A 1 166 ? -11.329 -1.038 31.318 1.00 81.69 166 ASP A C 1
ATOM 1368 O O . ASP A 1 166 ? -12.218 -0.180 31.337 1.00 81.69 166 ASP A O 1
ATOM 1372 N N . SER A 1 167 ? -10.993 -1.729 32.407 1.00 79.19 167 SER A N 1
ATOM 1373 C CA . SER A 1 167 ? -11.667 -1.651 33.701 1.00 79.19 167 SER A CA 1
ATOM 1374 C C . SER A 1 167 ? -11.743 -0.214 34.233 1.00 79.19 167 SER A C 1
ATOM 1376 O O . SER A 1 167 ? -12.715 0.154 34.897 1.00 79.19 167 SER A O 1
ATOM 1378 N N . MET A 1 168 ? -10.745 0.625 33.931 1.00 83.69 168 MET A N 1
ATOM 1379 C CA . MET A 1 168 ? -10.760 2.037 34.325 1.00 83.69 168 MET A CA 1
ATOM 1380 C C . MET A 1 168 ? -11.763 2.870 33.523 1.00 83.69 168 MET A C 1
ATOM 1382 O O . MET A 1 168 ? -12.556 3.605 34.118 1.00 83.69 168 MET A O 1
ATOM 1386 N N . GLU A 1 169 ? -11.765 2.738 32.197 1.00 85.25 169 GLU A N 1
ATOM 1387 C CA . GLU A 1 169 ? -12.689 3.465 31.320 1.00 85.25 169 GLU A CA 1
ATOM 1388 C C . GLU A 1 169 ? -14.139 3.032 31.559 1.00 85.25 169 GLU A C 1
ATOM 1390 O O . GLU A 1 169 ? -15.024 3.883 31.675 1.00 85.25 169 GLU A O 1
ATOM 1395 N N . GLY A 1 170 ? -14.368 1.731 31.767 1.00 85.69 170 GLY A N 1
ATOM 1396 C CA . GLY A 1 170 ? -15.682 1.193 32.112 1.00 85.69 170 GLY A CA 1
ATOM 1397 C C . GLY A 1 170 ? -16.229 1.777 33.419 1.00 85.69 170 GLY A C 1
ATOM 1398 O O . GLY A 1 170 ? -17.366 2.257 33.462 1.00 85.69 170 GLY A O 1
ATOM 1399 N N . ARG A 1 171 ? -15.404 1.835 34.479 1.00 88.12 171 ARG A N 1
ATOM 1400 C CA . ARG A 1 171 ? -15.783 2.478 35.753 1.00 88.12 171 ARG A CA 1
ATOM 1401 C C . ARG A 1 171 ? -16.066 3.969 35.585 1.00 88.12 171 ARG A C 1
ATOM 1403 O O . ARG A 1 171 ? -17.055 4.470 36.123 1.00 88.12 171 ARG A O 1
ATOM 1410 N N . ARG A 1 172 ? -15.222 4.683 34.833 1.00 90.69 172 ARG A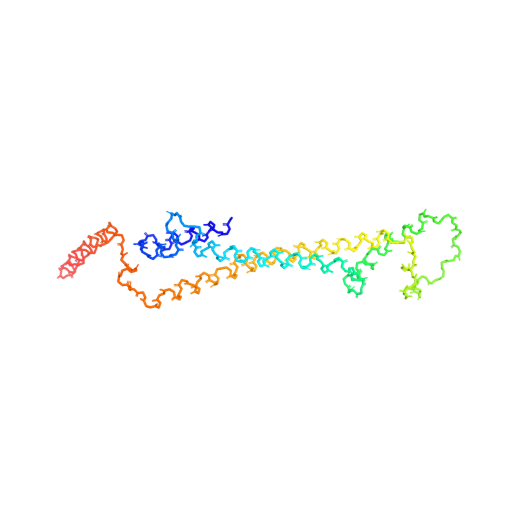 N 1
ATOM 1411 C CA . ARG A 1 172 ? -15.393 6.118 34.567 1.00 90.69 172 ARG A CA 1
ATOM 1412 C C . ARG A 1 172 ? -16.711 6.392 33.842 1.00 90.69 172 ARG A C 1
ATOM 1414 O O . ARG A 1 172 ? -17.458 7.279 34.258 1.00 90.69 172 ARG A O 1
ATOM 1421 N N . ARG A 1 173 ? -17.029 5.607 32.808 1.00 89.56 173 ARG A N 1
ATOM 1422 C CA . ARG A 1 173 ? -18.288 5.704 32.059 1.00 89.56 173 ARG A CA 1
ATOM 1423 C C . ARG A 1 173 ? -19.501 5.438 32.948 1.00 89.56 173 ARG A C 1
ATOM 1425 O O . ARG A 1 173 ? -20.432 6.239 32.933 1.00 89.56 173 ARG A O 1
ATOM 1432 N N . ALA A 1 174 ? -19.465 4.384 33.764 1.00 92.12 174 ALA A N 1
ATOM 1433 C CA . ALA A 1 174 ? -20.539 4.078 34.710 1.00 92.12 174 ALA A CA 1
ATOM 1434 C C . ALA A 1 174 ? -20.780 5.233 35.702 1.00 92.12 174 ALA A C 1
ATOM 1436 O O . ALA A 1 174 ? -21.922 5.627 35.939 1.00 92.12 174 ALA A O 1
ATOM 1437 N N . GLY A 1 175 ? -19.707 5.841 36.220 1.00 95.88 175 GLY A N 1
ATOM 1438 C CA . GLY A 1 175 ? -19.800 7.009 37.098 1.00 95.88 175 GLY A CA 1
ATOM 1439 C C . GLY A 1 175 ? -20.408 8.240 36.414 1.00 95.88 175 GLY A C 1
ATOM 1440 O O . GLY A 1 175 ? -21.236 8.932 37.009 1.00 95.88 175 GLY A O 1
ATOM 1441 N N . LEU A 1 176 ? -20.037 8.509 35.158 1.00 95.31 176 LEU A N 1
ATOM 1442 C CA . LEU A 1 176 ? -20.608 9.609 34.373 1.00 95.31 176 LEU A CA 1
ATOM 1443 C C . LEU A 1 176 ? -22.089 9.382 34.053 1.00 95.31 176 LEU A C 1
ATOM 1445 O O . LEU A 1 176 ? -22.876 10.314 34.196 1.00 95.31 176 LEU A O 1
ATOM 1449 N N . HIS A 1 177 ? -22.483 8.158 33.688 1.00 95.56 177 HIS A N 1
ATOM 1450 C CA . HIS A 1 177 ? -23.892 7.803 33.476 1.00 95.56 177 HIS A CA 1
ATOM 1451 C C . HIS A 1 177 ? -24.723 8.016 34.737 1.00 95.56 177 HIS A C 1
ATOM 1453 O O . HIS A 1 177 ? -25.737 8.706 34.695 1.00 95.56 177 HIS A O 1
ATOM 1459 N N . GLN A 1 178 ? -24.243 7.546 35.889 1.00 97.06 178 GLN A N 1
ATOM 1460 C CA . GLN A 1 178 ? -24.961 7.741 37.144 1.00 97.06 178 GLN A CA 1
ATOM 1461 C C . GLN A 1 178 ? -25.153 9.229 37.485 1.00 97.06 178 GLN A C 1
ATOM 1463 O O . GLN A 1 178 ? -26.199 9.622 38.003 1.00 97.06 178 GLN A O 1
ATOM 1468 N N . ARG A 1 179 ? -24.150 10.076 37.213 1.00 96.62 179 ARG A N 1
ATOM 1469 C CA . ARG A 1 179 ? -24.259 11.531 37.415 1.00 96.62 179 ARG A CA 1
ATOM 1470 C C . ARG A 1 179 ? -25.241 12.170 36.437 1.00 96.62 179 ARG A C 1
ATOM 1472 O O . ARG A 1 179 ? -26.040 12.999 36.863 1.00 96.62 179 ARG A O 1
ATOM 1479 N N . LEU A 1 180 ? -25.201 11.769 35.168 1.00 97.25 180 LEU A N 1
ATOM 1480 C CA . LEU A 1 180 ? -26.130 12.231 34.139 1.00 97.25 180 LEU A CA 1
ATOM 1481 C C . LEU A 1 180 ? -27.580 11.908 34.520 1.00 97.25 180 LEU A C 1
ATOM 1483 O O . LEU A 1 180 ? -28.432 12.785 34.449 1.00 97.25 180 LEU A O 1
ATOM 1487 N N . ASP A 1 181 ? -27.851 10.691 34.992 1.00 97.25 181 ASP A N 1
ATOM 1488 C CA . ASP A 1 181 ? -29.199 10.273 35.394 1.00 97.25 181 ASP A CA 1
ATOM 1489 C C . ASP A 1 181 ? -29.720 11.080 36.585 1.00 97.25 181 ASP A C 1
ATOM 1491 O O . ASP A 1 181 ? -30.892 11.451 36.635 1.00 97.25 181 ASP A O 1
ATOM 1495 N N . ARG A 1 182 ? -28.846 11.393 37.549 1.00 96.81 182 ARG A N 1
ATOM 1496 C CA . ARG A 1 182 ? -29.200 12.267 38.678 1.00 96.81 182 ARG A CA 1
ATOM 1497 C C . ARG A 1 182 ? -29.512 13.688 38.212 1.00 96.81 182 ARG A C 1
ATOM 1499 O O . ARG A 1 182 ? -30.475 14.273 38.697 1.00 96.81 182 ARG A O 1
ATOM 1506 N N . LEU A 1 183 ? -28.726 14.223 37.276 1.00 97.25 183 LEU A N 1
ATOM 1507 C CA . LEU A 1 183 ? -28.947 15.550 36.697 1.00 97.25 183 LEU A CA 1
ATOM 1508 C C . LEU A 1 183 ? -30.247 15.613 35.892 1.00 97.25 183 LEU A C 1
ATOM 1510 O O . LEU A 1 183 ? -31.005 16.559 36.069 1.00 97.25 183 LEU A O 1
ATOM 1514 N N . LYS A 1 184 ? -30.547 14.590 35.083 1.00 96.06 184 LYS A N 1
ATOM 1515 C CA . LYS A 1 184 ? -31.817 14.491 34.347 1.00 96.06 184 LYS A CA 1
ATOM 1516 C C . LYS A 1 184 ? -33.017 14.502 35.288 1.00 96.06 184 LYS A C 1
ATOM 1518 O O . LYS A 1 184 ? -33.901 15.329 35.123 1.00 96.06 184 LYS A O 1
ATOM 1523 N N . LYS A 1 185 ? -32.993 13.674 36.338 1.00 95.56 185 LYS A N 1
ATOM 1524 C CA . LYS A 1 185 ? -34.057 13.654 37.358 1.00 95.56 185 LYS A CA 1
ATOM 1525 C C . LYS A 1 185 ? -34.212 14.995 38.078 1.00 95.56 185 LYS A C 1
ATOM 1527 O O . LYS A 1 185 ? -35.318 15.368 38.450 1.00 95.56 185 LYS A O 1
ATOM 1532 N N . ALA A 1 186 ? -33.112 15.707 38.325 1.00 95.69 186 ALA A N 1
ATOM 1533 C CA . ALA A 1 186 ? -33.167 17.040 38.919 1.00 95.69 186 ALA A CA 1
ATOM 1534 C C . ALA A 1 186 ? -33.775 18.067 37.950 1.00 95.69 186 ALA A C 1
ATOM 1536 O O . ALA A 1 186 ? -34.594 18.877 38.368 1.00 95.69 186 ALA A O 1
ATOM 1537 N N . GLN A 1 187 ? -33.415 18.005 36.665 1.00 95.12 187 GLN A N 1
ATOM 1538 C CA . GLN A 1 187 ? -33.975 18.863 35.624 1.00 95.12 187 GLN A CA 1
ATOM 1539 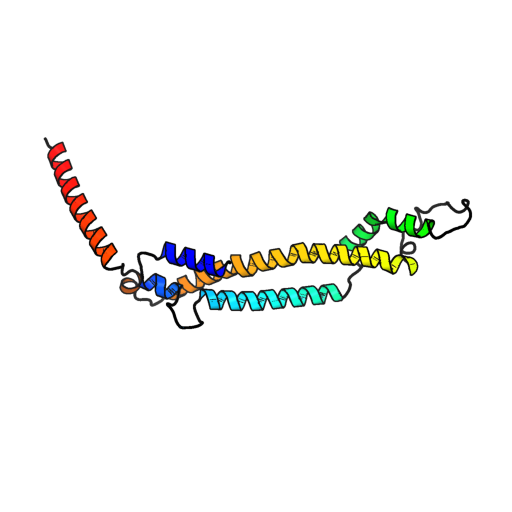C C . GLN A 1 187 ? -35.476 18.620 35.423 1.00 95.12 187 GLN A C 1
ATOM 1541 O O . GLN A 1 187 ? -36.223 19.587 35.350 1.00 95.12 187 GLN A O 1
ATOM 1546 N N . GLU A 1 188 ? -35.920 17.361 35.383 1.00 95.31 188 GLU A N 1
ATOM 1547 C CA . GLU A 1 188 ? -37.343 16.998 35.289 1.00 95.31 188 GLU A CA 1
ATOM 1548 C C . GLU A 1 188 ? -38.139 17.628 36.438 1.00 95.31 188 GLU A C 1
ATOM 1550 O O . GLU A 1 188 ? -39.107 18.347 36.204 1.00 95.31 188 GLU A O 1
ATOM 1555 N N . LYS A 1 189 ? -37.653 17.483 37.676 1.00 93.44 189 LYS A N 1
ATOM 1556 C CA . LYS A 1 189 ? -38.281 18.104 38.850 1.00 93.44 189 LYS A CA 1
ATOM 1557 C C . LYS A 1 189 ? -38.295 19.630 38.803 1.00 93.44 189 LYS A C 1
ATOM 1559 O O . LYS A 1 189 ? -39.234 20.231 39.300 1.00 93.44 189 LYS A O 1
ATOM 1564 N N . LEU A 1 190 ? -37.259 20.258 38.245 1.00 93.88 190 LEU A N 1
ATOM 1565 C CA . LEU A 1 190 ? -37.224 21.712 38.065 1.00 93.88 190 LEU A CA 1
ATOM 1566 C C . LEU A 1 190 ? -38.168 22.188 36.957 1.00 93.88 190 LEU A C 1
ATOM 1568 O O . LEU A 1 190 ? -38.599 23.328 37.011 1.00 93.88 190 LEU A O 1
ATOM 1572 N N . SER A 1 191 ? -38.472 21.349 35.963 1.00 88.62 191 SER A N 1
ATOM 1573 C CA . SER A 1 191 ? -39.442 21.672 34.908 1.00 88.62 191 SER A CA 1
ATOM 1574 C C . SER A 1 191 ? -40.900 21.445 35.313 1.00 88.62 191 SER A C 1
ATOM 1576 O O . SER A 1 191 ? -41.795 21.982 34.671 1.00 88.62 191 SER A O 1
ATOM 1578 N N . GLU A 1 192 ? -41.135 20.636 36.350 1.00 86.94 192 GLU A N 1
ATOM 1579 C CA . GLU A 1 192 ? -42.455 20.429 36.965 1.00 86.94 192 GLU A CA 1
ATOM 1580 C C . GLU A 1 192 ? -42.828 21.532 37.976 1.00 86.94 192 GLU A C 1
ATOM 1582 O O . GLU A 1 192 ? -43.984 21.600 38.396 1.00 86.94 192 GLU A O 1
ATOM 1587 N N . PHE A 1 193 ? -41.858 22.366 38.369 1.00 74.94 193 PHE A N 1
ATOM 1588 C CA . PHE A 1 193 ? -42.038 23.561 39.201 1.00 74.94 193 PHE A CA 1
ATOM 1589 C C . PHE A 1 193 ? -42.385 24.786 38.350 1.00 74.94 193 PHE A C 1
ATOM 1591 O O . PHE A 1 193 ? -43.210 25.597 38.830 1.00 74.94 193 PHE A O 1
#

pLDDT: mean 79.41, std 16.59, range [39.88, 97.25]

Organism: Oncorhynchus mykiss (NCBI:txid8022)

Secondary structure (DSSP, 8-state):
-HHHHHHHHHHHHTTT-HHHHHHHH--SS-S--HHHHHHHHHHHHHHHHHHHHHHHHTT----SHHHHHHHHHTHHHHHHHHHTT--S-TT--S-TTGGGTTTTT--GGGHHHHHHHHHHHHHHHHHHHHHHHHIIIIIIIHHHHHHHHHHHTTTT--HHHHTPPPHHHHHHHHHHHHHHHHHHHHHHHHH--